Protein AF-A0A8T3Z5Z6-F1 (afdb_monomer_lite)

Foldseek 3Di:
DVVVLVVLDPDPVLVVVLVVVLVVLPDPPDPDDDDDDDPLVVVLCSLCVLVSLLVSLVVVLVVLVVVVVVQVVCCVVPVPGDDPVVSVVVSVVSVVVSVSSVVSLVQQLDPVRHEDEAEAELDPVRLVSSLVSQVSCVVSNHHHQEYEHEAQQDPPDPDPVSVVVNVSSVVSVVVCCVSVVNHHYAYYHRDPDDQDDDVSVVVRVCSRPNDPDPPD

Structure (mmCIF, N/CA/C/O backbone):
data_AF-A0A8T3Z5Z6-F1
#
_entry.id   AF-A0A8T3Z5Z6-F1
#
loop_
_atom_site.group_PDB
_atom_site.id
_atom_site.type_symbol
_atom_site.label_atom_id
_atom_site.label_alt_id
_atom_site.label_comp_id
_atom_site.label_asym_id
_atom_site.label_entity_id
_atom_site.label_seq_id
_atom_site.pdbx_PDB_ins_code
_atom_site.Cartn_x
_atom_site.Cartn_y
_atom_site.Cartn_z
_atom_site.occupancy
_atom_site.B_iso_or_equiv
_atom_site.auth_seq_id
_atom_site.auth_comp_id
_atom_site.auth_asym_id
_atom_site.auth_atom_id
_atom_site.pdbx_PDB_model_num
ATOM 1 N N . ASP A 1 1 ? -5.347 21.372 28.389 1.00 44.94 1 ASP A N 1
ATOM 2 C CA . ASP A 1 1 ? -5.562 22.362 27.321 1.00 44.94 1 ASP A CA 1
ATOM 3 C C . ASP A 1 1 ? -6.349 21.773 26.168 1.00 44.94 1 ASP A C 1
ATOM 5 O O . ASP A 1 1 ? -5.964 20.737 25.646 1.00 44.94 1 ASP A O 1
ATOM 9 N N . GLN A 1 2 ? -7.435 22.421 25.742 1.00 31.11 2 GLN A N 1
ATOM 10 C CA . GLN A 1 2 ? -8.196 22.007 24.550 1.00 31.11 2 GLN A CA 1
ATOM 11 C C . GLN A 1 2 ? -7.345 22.043 23.261 1.00 31.11 2 GLN A C 1
ATOM 13 O O . GLN A 1 2 ? -7.606 21.285 22.331 1.00 31.11 2 GLN A O 1
ATOM 18 N N . MET A 1 3 ? -6.278 22.854 23.240 1.00 31.89 3 MET A N 1
ATOM 19 C CA . MET A 1 3 ? -5.283 22.891 22.160 1.00 31.89 3 MET A CA 1
ATOM 20 C C . MET A 1 3 ? -4.431 21.616 22.056 1.00 31.89 3 MET A C 1
ATOM 22 O O . MET A 1 3 ? -4.049 21.263 20.948 1.00 31.89 3 MET A O 1
ATOM 26 N N . GLU A 1 4 ? -4.172 20.894 23.155 1.00 39.06 4 GLU A N 1
ATOM 27 C CA . GLU A 1 4 ? -3.460 19.602 23.103 1.00 39.06 4 GLU A CA 1
ATOM 28 C C . GLU A 1 4 ? -4.359 18.462 22.603 1.00 39.06 4 GLU A C 1
ATOM 30 O O . GLU A 1 4 ? -3.893 17.560 21.916 1.00 39.06 4 GLU A O 1
ATOM 35 N N . MET A 1 5 ? -5.664 18.500 22.895 1.00 38.16 5 MET A N 1
ATOM 36 C CA . MET A 1 5 ? -6.611 17.528 22.328 1.00 38.16 5 MET A CA 1
ATOM 37 C C . MET A 1 5 ? -6.784 17.714 20.816 1.00 38.16 5 MET A C 1
ATOM 39 O O . MET A 1 5 ? -6.897 16.723 20.099 1.00 38.16 5 MET A O 1
ATOM 43 N N . ALA A 1 6 ? -6.765 18.962 20.334 1.00 40.31 6 ALA A N 1
ATOM 44 C CA . ALA A 1 6 ? -6.871 19.285 18.912 1.00 40.31 6 ALA A CA 1
ATOM 45 C C . ALA A 1 6 ? -5.611 18.912 18.110 1.00 40.31 6 ALA A C 1
ATOM 47 O O . ALA A 1 6 ? -5.727 18.546 16.947 1.00 40.31 6 ALA A O 1
ATOM 48 N N . THR A 1 7 ? -4.418 18.946 18.716 1.00 43.84 7 THR A N 1
ATOM 49 C CA . THR A 1 7 ? -3.180 18.453 18.079 1.00 43.84 7 THR A CA 1
ATOM 50 C C . THR A 1 7 ? -3.028 16.932 18.139 1.00 43.84 7 THR A C 1
ATOM 52 O O . THR A 1 7 ? -2.211 16.377 17.408 1.00 43.84 7 THR A O 1
ATOM 55 N N . MET A 1 8 ? -3.804 16.253 18.989 1.00 46.50 8 MET A N 1
ATOM 56 C CA . MET A 1 8 ? -3.879 14.788 19.059 1.00 46.50 8 MET A CA 1
ATOM 57 C C . MET A 1 8 ? -4.985 14.188 18.189 1.00 46.50 8 MET A C 1
ATOM 59 O O . MET A 1 8 ? -4.990 12.973 17.988 1.00 46.50 8 MET A O 1
ATOM 63 N N . ALA A 1 9 ? -5.931 15.002 17.716 1.00 53.69 9 ALA A N 1
ATOM 64 C CA . ALA A 1 9 ? -6.945 14.552 16.783 1.00 53.69 9 ALA A CA 1
ATOM 65 C C . ALA A 1 9 ? -6.285 14.340 15.410 1.00 53.69 9 ALA A C 1
ATOM 67 O O . ALA A 1 9 ? -5.605 15.245 14.917 1.00 53.69 9 ALA A O 1
ATOM 68 N N . PRO A 1 10 ? -6.450 13.164 14.791 1.00 61.25 10 PRO A N 1
ATOM 69 C CA . PRO A 1 10 ? -6.034 12.989 13.413 1.00 61.25 10 PRO A CA 1
ATOM 70 C C . PRO A 1 10 ? -6.719 14.010 12.498 1.00 61.25 10 PRO A C 1
ATOM 72 O O . PRO A 1 10 ? -7.820 14.481 12.792 1.00 61.25 10 PRO A O 1
ATOM 75 N N . GLY A 1 11 ? -6.066 14.352 11.385 1.00 66.88 11 GLY A N 1
ATOM 76 C CA . GLY A 1 11 ? -6.609 15.310 10.428 1.00 66.88 11 GLY A CA 1
ATOM 77 C C . GLY A 1 11 ? -7.987 14.891 9.898 1.00 66.88 11 GLY A C 1
ATOM 78 O O . GLY A 1 11 ? -8.325 13.705 9.797 1.00 66.88 11 GLY A O 1
ATOM 79 N N . ILE A 1 12 ? -8.823 15.895 9.619 1.00 67.12 12 ILE A N 1
ATOM 80 C CA . ILE A 1 12 ? -10.215 15.708 9.178 1.00 67.12 12 ILE A CA 1
ATOM 81 C C . ILE A 1 12 ? -10.255 14.973 7.831 1.00 67.12 12 ILE A C 1
ATOM 83 O O . ILE A 1 12 ? -11.098 14.096 7.637 1.00 67.12 12 ILE A O 1
ATOM 87 N N . ASP A 1 13 ? -9.313 15.281 6.938 1.00 66.06 13 ASP A N 1
ATOM 88 C CA . ASP A 1 13 ? -9.214 14.666 5.614 1.00 66.06 13 ASP A CA 1
ATOM 89 C C . ASP A 1 13 ? -8.867 13.173 5.716 1.00 66.06 13 ASP A C 1
ATOM 91 O O . ASP A 1 13 ? -9.510 12.338 5.077 1.00 66.06 13 ASP A O 1
ATOM 95 N N . GLU A 1 14 ? -7.909 12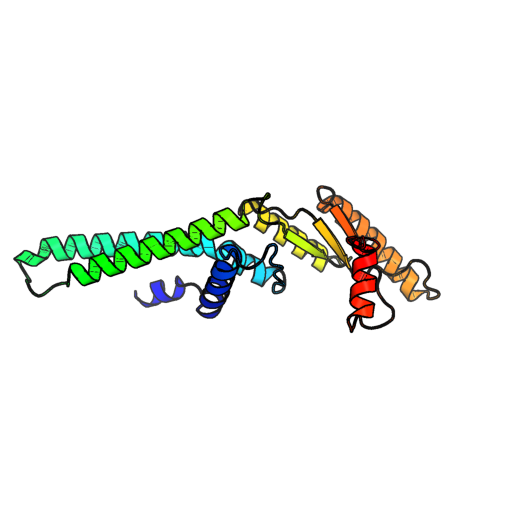.807 6.574 1.00 66.38 14 GLU A N 1
ATOM 96 C CA . GLU A 1 14 ? -7.546 11.411 6.824 1.00 66.38 14 GLU A CA 1
ATOM 97 C C . GLU A 1 14 ? -8.690 10.633 7.474 1.00 66.38 14 GLU A C 1
ATOM 99 O O . GLU A 1 14 ? -8.929 9.483 7.115 1.00 66.38 14 GLU A O 1
ATOM 104 N N . THR A 1 15 ? -9.440 11.268 8.378 1.00 69.31 15 THR A N 1
ATOM 105 C CA . THR A 1 15 ? -10.605 10.648 9.024 1.00 69.31 15 THR A CA 1
ATOM 106 C C . THR A 1 15 ? -11.708 10.338 8.007 1.00 69.31 15 THR A C 1
ATOM 108 O O . THR A 1 15 ? -12.264 9.241 8.019 1.00 69.31 15 THR A O 1
ATOM 111 N N . ALA A 1 16 ? -12.001 11.268 7.092 1.00 72.50 16 ALA A N 1
ATOM 112 C CA . ALA A 1 16 ? -13.013 11.074 6.053 1.00 72.50 16 ALA A CA 1
ATOM 113 C C . ALA A 1 16 ? -12.598 10.013 5.016 1.00 72.50 16 ALA A C 1
ATOM 115 O O . ALA A 1 16 ? -13.414 9.181 4.614 1.00 72.50 16 ALA A O 1
ATOM 116 N N . ALA A 1 17 ? -11.327 10.011 4.599 1.00 74.31 17 ALA A N 1
ATOM 117 C CA . ALA A 1 17 ? -10.790 8.983 3.708 1.00 74.31 17 ALA A CA 1
ATOM 118 C C . ALA A 1 17 ? -10.820 7.598 4.371 1.00 74.31 17 ALA A C 1
ATOM 120 O O . ALA A 1 17 ? -11.191 6.610 3.733 1.00 74.31 17 ALA A O 1
ATOM 121 N N . PHE A 1 18 ? -10.482 7.536 5.660 1.00 74.69 18 PHE A N 1
ATOM 122 C CA . PHE A 1 18 ? -10.517 6.305 6.432 1.00 74.69 18 PHE A CA 1
ATOM 123 C C . PHE A 1 18 ? -11.940 5.756 6.576 1.00 74.69 18 PHE A C 1
ATOM 125 O O . PHE A 1 18 ? -12.137 4.570 6.358 1.00 74.69 18 PHE A O 1
ATOM 132 N N . ASP A 1 19 ? -12.949 6.590 6.837 1.00 77.50 19 ASP A N 1
ATOM 133 C CA . ASP A 1 19 ? -14.352 6.149 6.908 1.00 77.50 19 ASP A CA 1
ATOM 134 C C . ASP A 1 19 ? -14.826 5.470 5.608 1.00 77.50 19 ASP A C 1
ATOM 136 O O . ASP A 1 19 ? -15.427 4.394 5.626 1.00 77.50 19 ASP A O 1
ATOM 140 N N . LYS A 1 20 ? -14.466 6.026 4.443 1.00 81.00 20 LYS A N 1
ATOM 141 C CA . LYS A 1 20 ? -14.741 5.364 3.156 1.00 81.00 20 LYS A CA 1
ATOM 142 C C . LYS A 1 20 ? -13.968 4.068 2.977 1.00 81.00 20 LYS A C 1
ATOM 144 O O . LYS A 1 20 ? -14.525 3.095 2.474 1.00 81.00 20 LYS A O 1
ATOM 149 N N . PHE A 1 21 ? -12.715 4.039 3.409 1.00 80.19 21 PHE A N 1
ATOM 150 C CA . PHE A 1 21 ? -11.904 2.829 3.401 1.00 80.19 21 PHE A CA 1
ATOM 151 C C . PHE A 1 21 ? -12.549 1.719 4.257 1.00 80.19 21 PHE A C 1
ATOM 153 O O . PHE A 1 21 ? -12.699 0.592 3.788 1.00 80.19 21 PHE A O 1
ATOM 160 N N . LEU A 1 22 ? -13.043 2.054 5.457 1.00 78.69 22 LEU A N 1
ATOM 161 C CA . LEU A 1 22 ? -13.805 1.153 6.331 1.00 78.69 22 LEU A CA 1
ATOM 162 C C . LEU A 1 22 ? -15.052 0.596 5.647 1.00 78.69 22 LEU A C 1
ATOM 164 O O . LEU A 1 22 ? -15.300 -0.611 5.694 1.00 78.69 22 LEU A O 1
ATOM 168 N N . GLN A 1 23 ? -15.825 1.476 5.009 1.00 83.06 23 GLN A N 1
ATOM 169 C CA . GLN A 1 23 ? -17.056 1.106 4.321 1.00 83.06 23 GLN A CA 1
ATOM 170 C C . GLN A 1 23 ? -16.791 0.051 3.234 1.00 83.06 23 GLN A C 1
ATOM 172 O O . GLN A 1 23 ? -17.505 -0.945 3.164 1.00 83.06 23 GLN A O 1
ATOM 177 N N . TYR A 1 24 ? -15.748 0.230 2.419 1.00 86.06 24 TYR A N 1
ATOM 178 C CA . TYR A 1 24 ? -15.425 -0.712 1.343 1.00 86.06 24 TYR A CA 1
ATOM 179 C C . TYR A 1 24 ? -14.740 -2.001 1.817 1.00 86.06 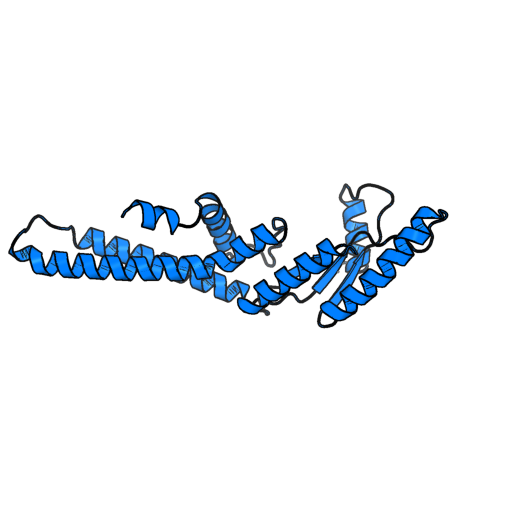24 TYR A C 1
ATOM 181 O O . TYR A 1 24 ? -14.874 -3.025 1.163 1.00 86.06 24 TYR A O 1
ATOM 189 N N . MET A 1 25 ? -14.041 -1.999 2.955 1.00 78.75 25 MET A N 1
ATOM 190 C CA . MET A 1 25 ? -13.449 -3.228 3.514 1.00 78.75 25 MET A CA 1
ATOM 191 C C . MET A 1 25 ? -14.461 -4.163 4.189 1.00 78.75 25 MET A C 1
ATOM 193 O O . MET A 1 25 ? -14.147 -5.321 4.487 1.00 78.75 25 MET A O 1
ATOM 197 N N . THR A 1 26 ? -15.642 -3.638 4.510 1.00 75.88 26 THR A N 1
ATOM 198 C CA . THR A 1 26 ? -16.680 -4.342 5.275 1.00 75.88 26 THR A CA 1
ATOM 199 C C . THR A 1 26 ? -17.974 -4.546 4.491 1.00 75.88 26 THR A C 1
ATOM 201 O O . THR A 1 26 ? -18.916 -5.117 5.033 1.00 75.88 26 THR A O 1
ATOM 204 N N . THR A 1 27 ? -18.031 -4.092 3.235 1.00 81.44 27 THR A N 1
ATOM 205 C CA . THR A 1 27 ? -19.166 -4.341 2.343 1.00 81.44 27 THR A CA 1
ATOM 206 C C . THR A 1 27 ? -19.051 -5.715 1.688 1.00 81.44 27 THR A C 1
ATOM 208 O O . THR A 1 27 ? -17.965 -6.111 1.273 1.00 81.44 27 THR A O 1
ATOM 211 N N . ASP A 1 28 ? -20.184 -6.398 1.536 1.00 84.62 28 ASP A N 1
ATOM 212 C CA . ASP A 1 28 ? -20.307 -7.641 0.761 1.00 84.62 28 ASP A CA 1
ATOM 213 C C . ASP A 1 28 ? -20.774 -7.365 -0.688 1.00 84.62 28 ASP A C 1
ATOM 215 O O . ASP A 1 28 ? -21.187 -8.270 -1.407 1.00 84.62 28 ASP A O 1
ATOM 219 N N . GLU A 1 29 ? -20.774 -6.096 -1.120 1.00 91.88 29 GLU A N 1
ATOM 220 C CA . GLU A 1 29 ? -21.222 -5.685 -2.463 1.00 91.88 29 GLU A CA 1
ATOM 221 C C . GLU A 1 29 ? -20.248 -6.101 -3.580 1.00 91.88 29 GLU A C 1
ATOM 223 O O . GLU A 1 29 ? -20.669 -6.294 -4.720 1.00 91.88 29 GLU A O 1
ATOM 228 N N . TYR A 1 30 ? -18.959 -6.244 -3.262 1.00 91.25 30 TYR A N 1
ATOM 229 C CA . TYR A 1 30 ? -17.900 -6.569 -4.219 1.00 91.25 30 TYR A CA 1
ATOM 230 C C . TYR A 1 30 ? -17.097 -7.772 -3.731 1.00 91.25 30 TYR A C 1
ATOM 232 O O . TYR A 1 30 ? -16.731 -7.830 -2.561 1.00 91.25 30 TYR A O 1
ATOM 240 N N . ASP A 1 31 ? -16.742 -8.679 -4.645 1.00 90.81 31 ASP A N 1
ATOM 241 C CA . ASP A 1 31 ? -15.861 -9.810 -4.323 1.00 90.81 31 ASP A CA 1
ATOM 242 C C . ASP A 1 31 ? -14.424 -9.346 -4.021 1.00 90.81 31 ASP A C 1
ATOM 244 O O . ASP A 1 31 ? -13.738 -9.910 -3.171 1.00 90.81 31 ASP A O 1
ATOM 248 N N . ILE A 1 32 ? -13.954 -8.317 -4.741 1.00 90.75 32 ILE A N 1
ATOM 249 C CA . ILE A 1 32 ? -12.607 -7.746 -4.620 1.00 90.75 32 ILE A CA 1
ATOM 250 C C . ILE A 1 32 ? -12.689 -6.226 -4.764 1.00 90.75 32 ILE A C 1
ATOM 252 O O . ILE A 1 32 ? -13.280 -5.710 -5.714 1.00 90.75 32 ILE A O 1
ATOM 256 N N . VAL A 1 33 ? -12.022 -5.507 -3.861 1.00 91.19 33 VAL A N 1
ATOM 257 C CA . VAL A 1 33 ? -11.831 -4.053 -3.936 1.00 91.19 33 VAL A CA 1
ATOM 258 C C . VAL A 1 33 ? -10.345 -3.753 -4.121 1.00 91.19 33 VAL A C 1
ATOM 260 O O . VAL A 1 33 ? -9.512 -4.220 -3.348 1.00 91.19 33 VAL A O 1
ATOM 263 N N . VAL A 1 34 ? -10.004 -2.957 -5.139 1.00 91.38 34 VAL A N 1
ATOM 264 C CA . VAL A 1 34 ? -8.626 -2.509 -5.395 1.00 91.38 34 VAL A CA 1
ATOM 265 C C . VAL A 1 34 ? -8.483 -1.053 -4.972 1.00 91.38 34 VAL A C 1
ATOM 267 O O . VAL A 1 34 ? -9.163 -0.177 -5.505 1.00 91.38 34 VAL A O 1
ATOM 270 N N . PHE A 1 35 ? -7.574 -0.792 -4.034 1.00 88.62 35 PHE A N 1
ATOM 271 C CA . PHE A 1 35 ? -7.257 0.558 -3.581 1.00 88.62 35 PHE A CA 1
ATOM 272 C C . PHE A 1 35 ? -6.014 1.092 -4.296 1.00 88.62 35 PHE A C 1
ATOM 274 O O . PHE A 1 35 ? -4.918 0.564 -4.118 1.00 88.62 35 PHE A O 1
ATOM 281 N N . ASP A 1 36 ? -6.183 2.166 -5.068 1.00 88.31 36 ASP A N 1
ATOM 282 C CA . ASP A 1 36 ? -5.073 2.958 -5.603 1.00 88.31 36 ASP A CA 1
ATOM 283 C C . ASP A 1 36 ? -4.727 4.067 -4.605 1.00 88.31 36 ASP A C 1
ATOM 285 O O . ASP A 1 36 ? -5.526 4.969 -4.341 1.00 88.31 36 ASP A O 1
ATOM 289 N N . THR A 1 37 ? -3.569 3.943 -3.966 1.00 83.00 37 THR A N 1
ATOM 290 C CA . THR A 1 37 ? -3.201 4.798 -2.835 1.00 83.00 37 THR A CA 1
ATOM 291 C C . THR A 1 37 ? -2.276 5.936 -3.259 1.00 83.00 37 THR A C 1
ATOM 293 O O . THR A 1 37 ? -1.571 5.856 -4.261 1.00 83.00 37 THR A O 1
ATOM 296 N N . ALA A 1 38 ? -2.227 6.989 -2.445 1.00 73.50 38 ALA A N 1
ATOM 297 C CA . ALA A 1 38 ? -1.243 8.063 -2.558 1.00 73.50 38 ALA A CA 1
ATOM 298 C C . ALA A 1 38 ? 0.216 7.522 -2.529 1.00 73.50 38 ALA A C 1
ATOM 300 O O . ALA A 1 38 ? 0.456 6.362 -2.190 1.00 73.50 38 ALA A O 1
ATOM 301 N N . PRO A 1 39 ? 1.244 8.330 -2.852 1.00 73.12 39 PRO A N 1
ATOM 302 C CA . PRO A 1 39 ? 2.631 7.886 -2.712 1.00 73.12 39 PRO A CA 1
ATOM 303 C C . PRO A 1 39 ? 2.953 7.444 -1.275 1.00 73.12 39 PRO A C 1
ATOM 305 O O . PRO A 1 39 ? 2.374 7.947 -0.305 1.00 73.12 39 PRO A O 1
ATOM 308 N N . THR A 1 40 ? 3.917 6.528 -1.165 1.00 68.75 40 THR A N 1
ATOM 309 C CA . THR A 1 40 ? 4.308 5.756 0.034 1.00 68.75 40 THR A CA 1
ATOM 310 C C . THR A 1 40 ? 4.060 6.460 1.373 1.00 68.75 40 THR A C 1
ATOM 312 O O . THR A 1 40 ? 3.302 5.960 2.202 1.00 68.75 40 THR A O 1
ATOM 315 N N . GLY A 1 41 ? 4.651 7.636 1.600 1.00 67.06 41 GLY A N 1
ATOM 316 C CA . GLY A 1 41 ? 4.575 8.334 2.888 1.00 67.06 41 GLY A CA 1
ATOM 317 C C . GLY A 1 41 ? 3.160 8.695 3.366 1.00 67.06 41 GLY A C 1
ATOM 318 O O . GLY A 1 41 ? 2.905 8.656 4.569 1.00 67.06 41 GLY A O 1
ATOM 319 N N . HIS A 1 42 ? 2.235 9.022 2.460 1.00 69.75 42 HIS A N 1
ATOM 320 C CA . HIS A 1 42 ? 0.847 9.338 2.822 1.00 69.75 42 HIS A CA 1
ATOM 321 C C . HIS A 1 42 ? 0.031 8.069 3.063 1.00 69.75 42 HIS A C 1
AT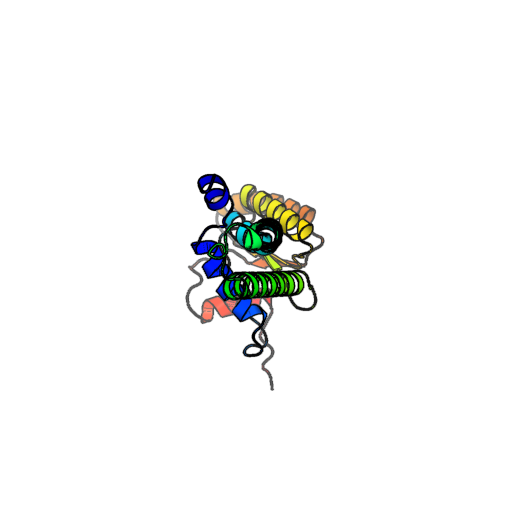OM 323 O O . HIS A 1 42 ? -0.738 8.004 4.021 1.00 69.75 42 HIS A O 1
ATOM 329 N N . THR A 1 43 ? 0.263 7.031 2.262 1.00 71.69 43 THR A N 1
ATOM 330 C CA . THR A 1 43 ? -0.401 5.735 2.425 1.00 71.69 43 THR A CA 1
ATOM 331 C C . THR A 1 43 ? -0.059 5.101 3.760 1.00 71.69 43 THR A C 1
ATOM 333 O O . THR A 1 43 ? -0.954 4.690 4.484 1.00 71.69 43 THR A O 1
ATOM 336 N N . LEU A 1 44 ? 1.209 5.115 4.174 1.00 71.38 44 LEU A N 1
ATOM 337 C CA . LEU A 1 44 ? 1.595 4.573 5.481 1.00 71.38 44 LEU A CA 1
ATOM 338 C C . LEU A 1 44 ? 0.919 5.297 6.654 1.00 71.38 44 LEU A C 1
ATOM 340 O O . LEU A 1 44 ? 0.636 4.672 7.676 1.00 71.38 44 LEU A O 1
ATOM 344 N N . ARG A 1 45 ? 0.622 6.598 6.526 1.00 70.7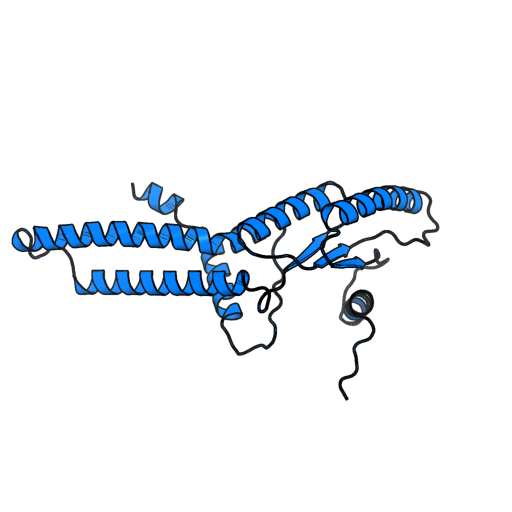5 45 ARG A N 1
ATOM 345 C CA . ARG A 1 45 ? -0.170 7.322 7.533 1.00 70.75 45 ARG A CA 1
ATOM 346 C C . ARG A 1 45 ? -1.615 6.841 7.563 1.00 70.75 45 ARG A C 1
ATOM 348 O O . ARG A 1 45 ? -2.122 6.600 8.649 1.00 70.75 45 ARG A O 1
ATOM 355 N N . LEU A 1 46 ? -2.242 6.646 6.401 1.00 72.94 46 LEU A N 1
ATOM 356 C CA . LEU A 1 46 ? -3.594 6.084 6.313 1.00 72.94 46 LEU A CA 1
ATOM 357 C C . LEU A 1 46 ? -3.648 4.666 6.902 1.00 72.94 46 LEU A C 1
ATOM 359 O O . LEU A 1 46 ? -4.583 4.333 7.620 1.00 72.94 46 LEU A O 1
ATOM 363 N N . LEU A 1 47 ? -2.627 3.843 6.652 1.00 73.88 47 LEU A N 1
ATOM 364 C CA . LEU A 1 47 ? -2.596 2.460 7.130 1.00 73.88 47 LEU A CA 1
ATOM 365 C C . LEU A 1 47 ? -2.238 2.326 8.622 1.00 73.88 47 LEU A C 1
ATOM 367 O O . LEU A 1 47 ? -2.655 1.366 9.259 1.00 73.88 47 LEU A O 1
ATOM 371 N N . SER A 1 48 ? -1.499 3.282 9.197 1.00 75.25 48 SER A N 1
ATOM 372 C CA . SER A 1 48 ? -1.239 3.359 10.653 1.00 75.25 48 SER A CA 1
ATOM 373 C C . SER A 1 48 ? -2.326 4.119 11.424 1.00 75.25 48 SER A C 1
ATOM 375 O O . SER A 1 48 ? -2.364 4.107 12.658 1.00 75.25 48 SER A O 1
ATOM 377 N N . PHE A 1 49 ? -3.250 4.750 10.703 1.00 77.25 49 PHE A N 1
ATOM 378 C CA . PHE A 1 49 ? -4.376 5.489 11.253 1.00 77.25 49 PHE A CA 1
ATOM 379 C C . PHE A 1 49 ? -5.263 4.684 12.215 1.00 77.25 49 PHE A C 1
ATOM 381 O O . PHE A 1 49 ? -5.596 5.231 13.271 1.00 77.25 49 PHE A O 1
ATOM 388 N N . PRO A 1 50 ? -5.615 3.404 11.946 1.00 78.19 50 PRO A N 1
ATOM 389 C CA . PRO A 1 50 ? -6.423 2.622 12.877 1.00 78.19 50 PRO A CA 1
ATOM 390 C C . PRO A 1 50 ? -5.778 2.510 14.262 1.00 78.19 50 PRO A C 1
ATOM 392 O O . PRO A 1 50 ? -6.447 2.671 15.279 1.00 78.19 50 PRO A O 1
ATOM 395 N N . GLU A 1 51 ? -4.467 2.264 14.324 1.00 79.31 51 GLU A N 1
ATOM 396 C CA . GLU A 1 51 ? -3.748 2.132 15.595 1.00 79.31 51 GLU A CA 1
ATOM 397 C C . GLU A 1 51 ? -3.721 3.463 16.357 1.00 79.31 51 GLU A C 1
ATOM 399 O O . GLU A 1 51 ? -3.994 3.514 17.563 1.00 79.31 51 GLU A O 1
ATOM 404 N N . MET A 1 52 ? -3.452 4.557 15.640 1.00 80.00 52 MET A N 1
ATOM 405 C CA . MET A 1 52 ? -3.467 5.902 16.210 1.00 80.00 52 MET A CA 1
ATOM 406 C C . MET A 1 52 ? -4.847 6.246 16.785 1.00 80.00 52 MET A C 1
ATOM 408 O O . MET A 1 52 ? -4.943 6.711 17.926 1.00 80.00 52 MET A O 1
ATOM 412 N N . MET A 1 53 ? -5.911 5.957 16.035 1.00 79.88 53 MET A N 1
ATOM 413 C CA . MET A 1 53 ? -7.288 6.202 16.450 1.00 79.88 53 MET A CA 1
ATOM 414 C C . MET A 1 53 ? -7.733 5.307 17.607 1.00 79.88 53 MET A C 1
ATOM 416 O O . MET A 1 53 ? -8.339 5.817 18.547 1.00 79.88 53 MET A O 1
ATOM 420 N N . ASP A 1 54 ? -7.395 4.011 17.619 1.00 84.06 54 ASP A N 1
ATOM 421 C CA . ASP A 1 54 ? -7.719 3.117 18.745 1.00 84.06 54 ASP A CA 1
ATOM 422 C C . ASP A 1 54 ? -7.109 3.634 20.057 1.00 84.06 54 ASP A C 1
ATOM 424 O O . ASP A 1 54 ? -7.772 3.668 21.103 1.00 84.06 54 ASP A O 1
ATOM 428 N N . SER A 1 55 ? -5.853 4.088 19.990 1.00 85.75 55 SER A N 1
ATOM 429 C CA . SER A 1 55 ? -5.134 4.676 21.120 1.00 85.75 55 SER A CA 1
ATOM 430 C C . SER A 1 55 ? -5.770 5.991 21.577 1.00 85.75 55 SER A C 1
ATOM 432 O O . SER A 1 55 ? -5.998 6.186 22.777 1.00 85.75 55 SER A O 1
ATOM 434 N N . TRP A 1 56 ? -6.102 6.882 20.638 1.00 84.88 56 TRP A N 1
ATOM 435 C CA . TRP A 1 56 ? -6.726 8.172 20.930 1.00 84.88 56 TRP A CA 1
ATOM 436 C C . TRP A 1 56 ? -8.134 8.016 21.522 1.00 84.88 56 TRP A C 1
ATOM 438 O O . TRP A 1 56 ? -8.381 8.494 22.633 1.00 84.88 56 TRP A O 1
ATOM 448 N N . VAL A 1 57 ? -9.023 7.262 20.864 1.00 85.69 57 VAL A N 1
ATOM 449 C CA . VAL A 1 57 ? -10.378 6.964 21.361 1.00 85.69 57 VAL A CA 1
ATOM 450 C C . VAL A 1 57 ? -10.299 6.275 22.725 1.00 85.69 57 VAL A C 1
ATOM 452 O O . VAL A 1 57 ? -11.012 6.643 23.657 1.00 85.69 57 VAL A O 1
ATOM 455 N N . GLY A 1 58 ? -9.370 5.330 22.903 1.00 86.62 58 GLY A N 1
ATOM 456 C CA . GLY A 1 58 ? -9.148 4.661 24.183 1.00 86.62 58 GLY A CA 1
ATOM 457 C C . GLY A 1 58 ? -8.751 5.611 25.321 1.00 86.62 58 GLY A C 1
ATOM 458 O O . GLY A 1 58 ? -9.203 5.426 26.454 1.00 86.62 58 GLY A O 1
ATOM 459 N N . LYS A 1 59 ? -7.932 6.634 25.047 1.00 88.38 59 LYS A N 1
ATOM 460 C CA . LYS A 1 59 ? -7.595 7.685 26.023 1.00 88.38 59 LYS A CA 1
ATOM 461 C C . LYS A 1 59 ? -8.801 8.575 26.318 1.00 88.38 59 LYS A C 1
ATOM 463 O O . LYS A 1 59 ? -9.066 8.846 27.488 1.00 88.38 59 LYS A O 1
ATOM 468 N N . MET A 1 60 ? -9.557 8.967 25.295 1.00 85.00 60 MET A N 1
ATOM 469 C CA . MET A 1 60 ? -10.753 9.796 25.456 1.00 85.00 60 MET A CA 1
ATOM 470 C C . MET A 1 60 ? -11.832 9.112 26.301 1.00 85.00 60 MET A C 1
ATOM 472 O O . MET A 1 60 ? -12.376 9.737 27.210 1.00 85.00 60 MET A O 1
ATOM 476 N N . ILE A 1 61 ? -12.075 7.816 26.080 1.00 87.06 61 ILE A N 1
ATOM 477 C CA . ILE A 1 61 ? -12.996 7.013 26.899 1.00 87.06 61 ILE A CA 1
ATOM 478 C C . ILE A 1 61 ? -12.557 7.019 28.372 1.00 87.06 61 ILE A C 1
ATOM 480 O O . ILE A 1 61 ? -13.387 7.191 29.263 1.00 87.06 61 ILE A O 1
ATOM 484 N N . LYS A 1 62 ? -11.252 6.873 28.657 1.00 88.69 62 LYS A N 1
ATOM 485 C CA . LYS A 1 62 ? -10.732 6.923 30.038 1.00 88.69 62 LYS A CA 1
ATOM 486 C C . LYS A 1 62 ? -10.967 8.285 30.692 1.00 88.69 62 LYS A C 1
ATOM 488 O O . LYS A 1 62 ? -11.423 8.325 31.831 1.00 88.69 62 LYS A O 1
ATOM 493 N N . VAL A 1 63 ? -10.675 9.372 29.976 1.00 88.25 63 VAL A N 1
ATOM 494 C CA . VAL A 1 63 ? -10.880 10.742 30.472 1.00 88.25 63 VAL A CA 1
ATOM 495 C C . VAL A 1 63 ? -12.360 10.998 30.748 1.00 88.25 63 VAL A C 1
ATOM 497 O O . VAL A 1 63 ? -12.698 11.460 31.835 1.00 88.25 63 VAL A O 1
ATOM 500 N N . ARG A 1 64 ? -13.252 10.639 29.815 1.00 84.25 64 ARG A N 1
ATOM 501 C CA . ARG A 1 64 ? -14.703 10.782 30.005 1.00 84.25 64 ARG A CA 1
ATOM 502 C C . ARG A 1 64 ? -15.199 9.989 31.206 1.00 84.25 64 ARG A C 1
ATOM 504 O O . ARG A 1 64 ? -15.811 10.574 32.084 1.00 84.25 64 ARG A O 1
ATOM 511 N N . ARG A 1 65 ? -14.828 8.711 31.339 1.00 86.19 65 ARG A N 1
ATOM 512 C CA . ARG A 1 65 ? -15.204 7.902 32.514 1.00 86.19 65 ARG A CA 1
ATOM 513 C C . ARG A 1 65 ? -14.748 8.524 33.839 1.00 86.19 65 ARG A C 1
ATOM 515 O O . ARG A 1 65 ? -15.478 8.449 34.824 1.00 86.19 65 ARG A O 1
ATOM 522 N N . GLN A 1 66 ? -13.565 9.143 33.884 1.00 86.88 66 GLN A N 1
ATOM 523 C CA . GLN A 1 66 ? -13.111 9.871 35.076 1.00 86.88 66 GLN A CA 1
ATOM 524 C C . GLN A 1 66 ? -13.983 11.100 35.356 1.00 86.88 66 GLN A C 1
ATOM 526 O O . GLN A 1 66 ? -14.397 11.291 36.501 1.00 86.88 66 GLN A O 1
ATOM 531 N N . ILE A 1 67 ? -14.300 11.894 34.331 1.00 84.56 67 ILE A N 1
ATOM 532 C CA . ILE A 1 67 ? -15.170 13.070 34.456 1.00 84.56 67 ILE A CA 1
ATOM 533 C C . ILE A 1 67 ? -16.571 12.661 34.921 1.00 84.56 67 ILE A C 1
ATOM 535 O O . ILE A 1 67 ? -17.032 13.209 35.919 1.00 84.56 67 ILE A O 1
ATOM 539 N N . GLY A 1 68 ? -17.197 11.660 34.300 1.00 81.50 68 GLY A N 1
ATOM 540 C CA . GLY A 1 68 ? -18.513 11.162 34.702 1.00 81.50 68 GLY A CA 1
ATOM 541 C C . GLY A 1 68 ? -18.536 10.604 36.117 1.00 81.50 68 GLY A C 1
ATOM 542 O O . GLY A 1 68 ? -19.434 10.907 36.900 1.00 81.50 68 GLY A O 1
ATOM 543 N N . SER A 1 69 ? -17.491 9.869 36.521 1.00 82.69 69 SER A N 1
ATOM 544 C CA . SER A 1 69 ? -17.374 9.389 37.906 1.00 82.69 69 SER A CA 1
ATOM 545 C C . SER A 1 69 ? -17.300 10.537 38.921 1.00 82.69 69 SER A C 1
ATOM 547 O O . SER A 1 69 ? -17.886 10.452 40.001 1.00 82.69 69 SER A O 1
ATOM 549 N N . MET A 1 70 ? -16.631 11.636 38.557 1.00 83.94 70 MET A N 1
ATOM 550 C CA . MET A 1 70 ? -16.539 12.837 39.379 1.00 83.94 70 MET A CA 1
ATOM 551 C C . MET A 1 70 ? -17.872 13.593 39.394 1.00 83.94 70 MET A C 1
ATOM 553 O O . MET A 1 70 ? -18.362 13.918 40.471 1.00 83.94 70 MET A O 1
ATOM 557 N N . ALA A 1 71 ? -18.505 13.809 38.240 1.00 80.44 71 ALA A N 1
ATOM 558 C CA . ALA A 1 71 ? -19.821 14.439 38.144 1.00 80.44 71 ALA A CA 1
ATOM 559 C C . ALA A 1 71 ? -20.857 13.690 38.998 1.00 80.44 71 ALA A C 1
ATOM 561 O O . ALA A 1 71 ? -21.538 14.298 39.823 1.00 80.44 71 ALA A O 1
ATOM 562 N N . LYS A 1 72 ? -20.876 12.354 38.922 1.00 77.38 72 LYS A N 1
ATOM 563 C CA . LYS A 1 72 ? -21.740 11.489 39.737 1.00 77.38 72 LYS A CA 1
ATOM 564 C C . LYS A 1 72 ? -21.476 11.614 41.239 1.00 77.38 72 LYS A C 1
ATOM 566 O O . LYS A 1 72 ? -22.421 11.630 42.025 1.00 77.38 72 LYS A O 1
ATOM 571 N N . ALA A 1 73 ? -20.214 11.750 41.652 1.00 82.56 73 ALA A N 1
ATOM 572 C CA . ALA A 1 73 ? -19.852 11.974 43.054 1.00 82.56 73 ALA A CA 1
ATOM 573 C C . ALA A 1 73 ? -20.305 13.355 43.570 1.00 82.56 73 ALA A C 1
ATOM 575 O O . ALA A 1 73 ? -20.704 13.482 44.729 1.00 82.56 73 ALA A O 1
ATOM 576 N N . PHE A 1 74 ? -20.288 14.378 42.710 1.00 81.00 74 PHE A N 1
ATOM 577 C CA . PHE A 1 74 ? -20.701 15.746 43.040 1.00 81.00 74 PHE A CA 1
ATOM 578 C C . PHE A 1 74 ? -22.186 16.042 42.758 1.00 81.00 74 PHE A C 1
ATOM 580 O O . PHE A 1 74 ? -22.671 17.096 43.172 1.00 81.00 74 PHE A O 1
ATOM 587 N N . LYS A 1 75 ? -22.940 15.112 42.156 1.00 73.12 75 LYS A N 1
ATOM 588 C CA . LYS A 1 75 ? -24.380 15.236 41.846 1.00 73.12 75 LYS A CA 1
ATOM 589 C C . LYS A 1 75 ? -25.236 15.573 43.072 1.00 73.12 75 LYS A C 1
ATOM 591 O O . LYS A 1 75 ? -26.175 16.357 42.982 1.00 73.12 75 LYS A O 1
ATOM 596 N N . ASN A 1 76 ? -24.864 15.047 44.241 1.00 72.50 76 ASN A N 1
ATOM 597 C CA . ASN A 1 76 ? -25.535 15.345 45.514 1.00 72.50 76 ASN A CA 1
ATOM 598 C C . ASN A 1 76 ? -25.309 16.789 46.005 1.00 72.50 76 ASN A C 1
ATOM 600 O O . ASN A 1 76 ? -26.048 17.264 46.863 1.00 72.50 76 ASN A O 1
ATOM 604 N N . ILE A 1 77 ? -24.281 17.473 45.494 1.00 78.88 77 ILE A N 1
ATOM 605 C CA . ILE A 1 77 ? -23.896 18.844 45.866 1.00 78.88 77 ILE A CA 1
ATOM 606 C C . ILE A 1 77 ? -24.347 19.842 44.789 1.00 78.88 77 ILE A C 1
ATOM 608 O O . ILE A 1 77 ? -24.765 20.951 45.115 1.00 78.88 77 ILE A O 1
ATOM 612 N N . MET A 1 78 ? -24.305 19.452 43.513 1.00 74.44 78 MET A N 1
ATOM 613 C CA . MET A 1 78 ? -24.782 20.247 42.380 1.00 74.44 78 MET A CA 1
ATOM 614 C C . MET A 1 78 ? -25.701 19.406 41.476 1.00 74.44 78 MET A C 1
ATOM 616 O O . MET A 1 78 ? -25.222 18.785 40.529 1.00 74.44 78 MET A O 1
ATOM 620 N N . PRO A 1 79 ? -27.027 19.411 41.716 1.00 67.38 79 PRO A N 1
ATOM 621 C CA . PRO A 1 79 ? -27.988 18.576 40.983 1.00 67.38 79 PRO A CA 1
ATOM 622 C C . PRO A 1 79 ? -28.199 18.972 39.510 1.00 67.38 79 PRO A C 1
ATOM 624 O O . PRO A 1 79 ? -28.890 18.264 38.789 1.00 67.38 79 PRO A O 1
ATOM 627 N N . PHE A 1 80 ? -27.604 20.080 39.055 1.00 69.06 80 PHE A N 1
ATOM 628 C CA . PHE A 1 80 ? -27.635 20.537 37.657 1.00 69.06 80 PHE A CA 1
ATOM 629 C C . PHE A 1 80 ? -26.380 20.142 36.859 1.00 69.06 80 PHE A C 1
ATOM 631 O O . PHE A 1 80 ? -26.208 20.589 35.727 1.00 69.06 80 PHE A O 1
ATOM 638 N N . MET A 1 81 ? -25.461 19.374 37.453 1.00 66.00 81 MET A N 1
ATOM 639 C CA . MET A 1 81 ? -24.193 19.019 36.820 1.00 66.00 81 MET A CA 1
ATOM 640 C C . MET A 1 81 ? -24.297 17.663 36.106 1.00 66.00 81 MET A C 1
ATOM 642 O O . MET A 1 81 ? -24.289 16.624 36.759 1.00 66.00 81 MET A O 1
ATOM 646 N N . GLY A 1 82 ? -24.338 17.703 34.771 1.00 63.25 82 GLY A N 1
ATOM 647 C CA . GLY A 1 82 ? -24.221 16.534 33.890 1.00 63.25 82 GLY A CA 1
ATOM 648 C C . GLY A 1 82 ? -25.547 15.835 33.573 1.00 63.25 82 GLY A C 1
ATOM 649 O O . GLY A 1 82 ? -26.331 15.532 34.470 1.00 63.25 82 GLY A O 1
ATOM 650 N N . ASP A 1 83 ? -25.774 15.571 32.287 1.00 74.00 83 ASP A N 1
ATOM 651 C CA . ASP A 1 83 ? -26.812 14.658 31.806 1.00 74.00 83 ASP A CA 1
ATOM 652 C C . ASP A 1 83 ? -26.194 13.254 31.678 1.00 74.00 83 ASP A C 1
ATOM 654 O O . ASP A 1 83 ? -25.335 13.019 30.827 1.00 74.00 83 ASP A O 1
ATOM 658 N N . GLU A 1 84 ? -26.583 12.341 32.577 1.00 74.19 84 GLU A N 1
ATOM 659 C CA . GLU A 1 84 ? -26.064 10.965 32.606 1.00 74.19 84 GLU A CA 1
ATOM 660 C C . GLU A 1 84 ? -26.418 10.200 31.323 1.00 74.19 84 GLU A C 1
ATOM 662 O O . GLU A 1 84 ? -25.586 9.445 30.826 1.00 74.19 84 GLU A O 1
ATOM 667 N N . GLU A 1 85 ? -27.600 10.432 30.742 1.00 78.44 85 GLU A N 1
ATOM 668 C CA . GLU A 1 85 ? -28.003 9.767 29.497 1.00 78.44 85 GLU A CA 1
ATOM 669 C C . GLU A 1 85 ? -27.184 10.284 28.309 1.00 78.44 85 GLU A C 1
ATOM 671 O O . GLU A 1 85 ? -26.805 9.524 27.416 1.00 78.44 85 GLU A O 1
ATOM 676 N N . GLU A 1 86 ? -26.874 11.581 28.283 1.00 79.69 86 GLU A N 1
ATOM 677 C CA . GLU A 1 86 ? -26.004 12.149 27.254 1.00 79.69 86 GLU A CA 1
ATOM 678 C C . GLU A 1 86 ? -24.569 11.610 27.355 1.00 79.69 86 GLU A C 1
ATOM 680 O O . GLU A 1 86 ? -23.951 11.305 26.330 1.00 79.69 86 GLU A O 1
ATOM 685 N N . GLU A 1 87 ? -24.044 11.460 28.573 1.00 77.62 87 GLU A N 1
ATOM 686 C CA . GLU A 1 87 ? -22.706 10.918 28.803 1.00 77.62 87 GLU A CA 1
ATOM 687 C C . GLU A 1 87 ? -22.605 9.431 28.439 1.00 77.62 87 GLU A C 1
ATOM 689 O O . GLU A 1 87 ? -21.644 9.041 27.767 1.00 77.62 87 GLU A O 1
ATOM 694 N N . ASP A 1 88 ? -23.606 8.631 28.813 1.00 82.31 88 ASP A N 1
ATOM 695 C CA . ASP A 1 88 ? -23.662 7.203 28.496 1.00 82.31 88 ASP A CA 1
ATOM 696 C C . ASP A 1 88 ? -23.749 6.973 26.978 1.00 82.31 88 ASP A C 1
ATOM 698 O O . ASP A 1 88 ? -22.938 6.222 26.432 1.00 82.31 88 ASP A O 1
ATOM 702 N N . ARG A 1 89 ? -24.624 7.696 26.259 1.00 85.38 89 ARG A N 1
ATOM 703 C CA . ARG A 1 89 ? -24.697 7.612 24.783 1.00 85.38 89 ARG A CA 1
ATOM 704 C C . ARG A 1 89 ? -23.373 7.976 24.114 1.00 85.38 89 ARG A C 1
ATOM 706 O O . ARG A 1 89 ? -22.920 7.283 23.209 1.00 85.38 89 ARG A O 1
ATOM 713 N N . ALA A 1 90 ? -22.719 9.044 24.575 1.00 83.69 90 ALA A N 1
ATOM 714 C CA . ALA A 1 90 ? -21.435 9.454 24.013 1.00 83.69 90 ALA A CA 1
ATOM 715 C C . ALA A 1 90 ? -20.339 8.395 24.236 1.00 83.69 90 ALA A C 1
ATOM 717 O O . ALA A 1 90 ? -19.461 8.228 23.389 1.00 83.69 90 ALA A O 1
ATOM 718 N N . LEU A 1 91 ? -20.361 7.685 25.369 1.00 84.88 91 LEU A N 1
ATOM 719 C CA . LEU A 1 91 ? -19.447 6.571 25.624 1.00 84.88 91 LEU A CA 1
ATOM 720 C C . LEU A 1 91 ? -19.751 5.370 24.719 1.00 84.88 91 LEU A C 1
ATOM 722 O O . LEU A 1 91 ? -18.809 4.796 24.169 1.00 84.88 91 LEU A O 1
ATOM 726 N N . GLU A 1 92 ? -21.026 5.027 24.525 1.00 88.88 92 GLU A N 1
ATOM 727 C CA . GLU A 1 92 ? -21.453 3.962 23.609 1.00 88.88 92 GLU A CA 1
ATOM 728 C C . GLU A 1 92 ? -20.992 4.230 22.168 1.00 88.88 92 GLU A C 1
ATOM 730 O O . GLU A 1 92 ? -20.373 3.361 21.548 1.00 88.88 92 GLU A O 1
ATOM 735 N N . ASP A 1 93 ? -21.187 5.451 21.662 1.00 86.25 93 ASP A N 1
ATOM 736 C CA . ASP A 1 93 ? -20.751 5.853 20.319 1.00 86.25 93 ASP A CA 1
ATOM 737 C C . ASP A 1 93 ? -19.226 5.726 20.145 1.00 86.25 93 ASP A C 1
ATOM 739 O O . ASP A 1 93 ? -18.725 5.247 19.118 1.00 86.25 93 ASP A O 1
ATOM 743 N N . MET A 1 94 ? -18.454 6.112 21.167 1.00 83.88 94 MET A N 1
ATOM 744 C CA . MET A 1 94 ? -16.994 5.982 21.152 1.00 83.88 94 MET A CA 1
ATOM 745 C C . MET A 1 94 ? -16.543 4.519 21.181 1.00 83.88 94 MET A C 1
ATOM 747 O O . MET A 1 94 ? -15.578 4.155 20.504 1.00 83.88 94 MET A O 1
ATOM 751 N N . GLU A 1 95 ? -17.223 3.665 21.946 1.00 87.44 95 GLU A N 1
ATOM 752 C CA . GLU A 1 95 ? -16.945 2.228 21.975 1.00 87.44 95 GLU A CA 1
ATOM 753 C C . GLU A 1 95 ? -17.285 1.553 20.639 1.00 87.44 95 GLU A C 1
ATOM 755 O O . GLU A 1 95 ? -16.498 0.733 20.154 1.00 87.44 95 GLU A O 1
ATOM 760 N N . ALA A 1 96 ? -18.391 1.945 20.001 1.00 87.38 96 ALA A N 1
ATOM 761 C CA . ALA A 1 96 ? -18.763 1.485 18.666 1.00 87.38 96 ALA A CA 1
ATOM 762 C C . ALA A 1 96 ? -17.718 1.892 17.616 1.00 87.38 96 ALA A C 1
ATOM 764 O O . ALA A 1 96 ? -17.228 1.042 16.867 1.00 87.38 96 ALA A O 1
ATOM 765 N N . THR A 1 97 ? -17.294 3.159 17.631 1.00 83.19 97 THR A N 1
ATOM 766 C CA . THR A 1 97 ? -16.238 3.679 16.745 1.00 83.19 97 THR A CA 1
ATOM 767 C C . THR A 1 97 ? -14.940 2.887 16.921 1.00 83.19 97 THR A C 1
ATOM 769 O O . THR A 1 97 ? -14.328 2.425 15.957 1.00 83.19 97 THR A O 1
ATOM 772 N N . LYS A 1 98 ? -14.538 2.647 18.174 1.00 85.31 98 LYS A N 1
ATOM 773 C CA . LYS A 1 98 ? -13.350 1.853 18.502 1.00 85.31 98 LYS A CA 1
ATOM 774 C C . LYS A 1 98 ? -13.433 0.426 17.957 1.00 85.31 98 LYS A C 1
ATOM 776 O O . LYS A 1 98 ? -12.441 -0.112 17.465 1.00 85.31 98 LYS A O 1
ATOM 781 N N . LYS A 1 99 ? -14.609 -0.200 18.034 1.00 87.50 99 LYS A N 1
ATOM 782 C CA . LYS A 1 99 ? -14.845 -1.542 17.489 1.00 87.50 99 LYS A CA 1
ATOM 783 C C . LYS A 1 99 ? -14.689 -1.568 15.967 1.00 87.50 99 LYS A C 1
ATOM 785 O O . LYS A 1 99 ? -14.048 -2.482 15.458 1.00 87.50 99 LYS A O 1
ATOM 790 N N . GLN A 1 100 ? -15.224 -0.572 15.261 1.00 82.88 100 GLN A N 1
ATOM 791 C CA . GLN A 1 100 ? -15.086 -0.462 13.804 1.00 82.88 100 GLN A CA 1
ATOM 792 C C . GLN A 1 100 ? -13.621 -0.309 13.382 1.00 82.88 100 GLN A C 1
ATOM 794 O O . GLN A 1 100 ? -13.157 -1.035 12.507 1.00 82.88 100 GLN A O 1
ATOM 799 N N . ILE A 1 101 ? -12.868 0.560 14.064 1.00 83.00 101 ILE A N 1
ATOM 800 C CA . ILE A 1 101 ? -11.431 0.760 13.821 1.00 83.00 101 ILE A CA 1
ATOM 801 C C . ILE A 1 101 ? -10.641 -0.547 13.979 1.00 83.00 101 ILE A C 1
ATOM 803 O O . ILE A 1 101 ? -9.764 -0.854 13.172 1.00 83.00 101 ILE A O 1
ATOM 807 N N . ARG A 1 102 ? -10.949 -1.334 15.015 1.00 85.50 102 ARG A N 1
ATOM 808 C CA . ARG A 1 102 ? -10.292 -2.629 15.248 1.00 85.50 102 ARG A CA 1
ATOM 809 C C . ARG A 1 102 ? -10.634 -3.648 14.177 1.00 85.50 102 ARG A C 1
ATOM 811 O O . ARG A 1 102 ? -9.722 -4.254 13.636 1.00 85.50 102 ARG A O 1
ATOM 818 N N . ALA A 1 103 ? -11.916 -3.778 13.834 1.00 85.38 103 ALA A N 1
ATOM 819 C CA . ALA A 1 103 ? -12.353 -4.692 12.784 1.00 85.38 103 ALA A CA 1
ATOM 820 C C . ALA A 1 103 ? -11.625 -4.406 11.465 1.00 85.38 103 ALA A C 1
ATOM 822 O O . ALA A 1 103 ? -11.144 -5.324 10.814 1.00 85.38 103 ALA A O 1
ATOM 823 N N . ALA A 1 104 ? -11.474 -3.130 11.119 1.00 82.75 104 ALA A N 1
ATOM 824 C CA . ALA A 1 104 ? -10.724 -2.687 9.952 1.00 82.75 104 ALA A CA 1
ATOM 825 C C . ALA A 1 104 ? -9.264 -3.114 9.972 1.00 82.75 104 ALA A C 1
ATOM 827 O O . ALA A 1 104 ? -8.768 -3.686 9.009 1.00 82.75 104 ALA A O 1
ATOM 828 N N . ARG A 1 105 ? -8.585 -2.854 11.093 1.00 84.06 105 ARG A N 1
ATOM 829 C CA . ARG A 1 105 ? -7.201 -3.270 11.298 1.00 84.06 105 ARG A CA 1
ATOM 830 C C . ARG A 1 105 ? -7.062 -4.781 11.136 1.00 84.06 105 ARG A C 1
ATOM 832 O O . ARG A 1 105 ? -6.109 -5.227 10.510 1.00 84.06 105 ARG A O 1
ATOM 839 N N . ASP A 1 106 ? -8.004 -5.540 11.683 1.00 87.25 106 ASP A N 1
ATOM 840 C CA . ASP A 1 106 ? -7.997 -6.996 11.591 1.00 87.25 106 ASP A CA 1
ATOM 841 C C . ASP A 1 106 ? -8.177 -7.453 10.133 1.00 87.25 106 ASP A C 1
ATOM 843 O O . ASP A 1 106 ? -7.441 -8.328 9.696 1.00 87.25 106 ASP A O 1
ATOM 847 N N . VAL A 1 107 ? -9.050 -6.805 9.343 1.00 88.12 107 VAL A N 1
ATOM 848 C CA . VAL A 1 107 ? -9.166 -7.059 7.889 1.00 88.12 107 VAL A CA 1
ATOM 849 C C . VAL A 1 107 ? -7.844 -6.798 7.168 1.00 88.12 107 VAL A C 1
ATOM 851 O O . VAL A 1 107 ? -7.409 -7.611 6.358 1.00 88.12 107 VAL A O 1
ATOM 854 N N . MET A 1 108 ? -7.210 -5.657 7.446 1.00 85.69 108 MET A N 1
ATOM 855 C CA . MET A 1 108 ? -5.987 -5.230 6.759 1.00 85.69 108 MET A CA 1
ATOM 856 C C . MET A 1 108 ? -4.784 -6.119 7.085 1.00 85.69 108 MET A C 1
ATOM 858 O O . MET A 1 108 ? -3.900 -6.281 6.248 1.00 85.69 108 MET A O 1
ATOM 862 N N . ALA A 1 109 ? -4.738 -6.659 8.303 1.00 87.69 109 ALA A N 1
ATOM 863 C CA . ALA A 1 109 ? -3.678 -7.546 8.772 1.00 87.69 109 ALA A CA 1
ATOM 864 C C . ALA A 1 109 ? -3.915 -9.024 8.411 1.00 87.69 109 ALA A C 1
ATOM 866 O O . ALA A 1 109 ? -3.020 -9.844 8.598 1.00 87.69 109 ALA A O 1
ATOM 867 N N . ASP A 1 110 ? -5.105 -9.377 7.922 1.00 90.25 110 ASP A N 1
ATOM 868 C CA . ASP A 1 110 ? -5.450 -10.741 7.531 1.00 90.25 110 ASP A CA 1
ATOM 869 C C . ASP A 1 110 ? -4.954 -11.039 6.099 1.00 90.25 110 ASP A C 1
ATOM 871 O O . ASP A 1 110 ? -5.512 -10.498 5.138 1.00 90.25 110 ASP A O 1
ATOM 875 N N . PRO A 1 111 ? -3.934 -11.905 5.920 1.00 89.69 111 PRO A N 1
ATOM 876 C CA . PRO A 1 111 ? -3.384 -12.226 4.604 1.00 89.69 111 PRO A CA 1
ATOM 877 C C . PRO A 1 111 ? -4.336 -13.050 3.724 1.00 89.69 111 PRO A C 1
ATOM 879 O O . PRO A 1 111 ? -4.108 -13.140 2.520 1.00 89.69 111 PRO A O 1
ATOM 882 N N . GLU A 1 112 ? -5.392 -13.652 4.286 1.00 90.50 112 GLU A N 1
ATOM 883 C CA . GLU A 1 112 ? -6.427 -14.335 3.497 1.00 90.50 112 GLU A CA 1
ATOM 884 C C . GLU A 1 112 ? -7.452 -13.348 2.920 1.00 90.50 112 GLU A C 1
ATOM 886 O O . GLU A 1 112 ? -8.176 -13.685 1.983 1.00 90.50 112 GLU A O 1
ATOM 891 N N . ARG A 1 113 ? -7.504 -12.119 3.451 1.00 88.75 113 ARG A N 1
ATOM 892 C CA . ARG A 1 113 ? -8.457 -11.081 3.036 1.00 88.75 113 ARG A CA 1
ATOM 893 C C . ARG A 1 113 ? -7.821 -9.878 2.355 1.00 88.75 113 ARG A C 1
ATOM 895 O O . ARG A 1 113 ? -8.481 -9.246 1.533 1.00 88.75 113 ARG A O 1
ATOM 902 N N . THR A 1 114 ? -6.573 -9.555 2.684 1.00 89.88 114 THR A N 1
ATOM 903 C CA . THR A 1 114 ? -5.881 -8.365 2.185 1.00 89.88 114 THR A CA 1
ATOM 904 C C . THR A 1 114 ? -4.498 -8.718 1.650 1.00 89.88 114 THR A C 1
ATOM 906 O O . THR A 1 114 ? -3.712 -9.408 2.291 1.00 89.88 114 THR A O 1
ATOM 909 N N . SER A 1 115 ? -4.178 -8.176 0.476 1.00 89.88 115 SER A N 1
ATOM 910 C CA . SER A 1 115 ? -2.882 -8.314 -0.188 1.00 89.88 115 SER A CA 1
ATOM 911 C C . SER A 1 115 ? -2.355 -6.929 -0.564 1.00 89.88 115 SER A C 1
ATOM 913 O O . SER A 1 115 ? -3.087 -6.112 -1.127 1.00 89.88 115 SER A O 1
ATOM 915 N N . PHE A 1 116 ? -1.084 -6.655 -0.257 1.00 90.75 116 PHE A N 1
ATOM 916 C CA . PHE A 1 116 ? -0.412 -5.409 -0.634 1.00 90.75 116 PHE A CA 1
ATOM 917 C C . PHE A 1 116 ? 0.570 -5.650 -1.785 1.00 90.75 116 PHE A C 1
ATOM 919 O O . PHE A 1 116 ? 1.501 -6.449 -1.674 1.00 90.75 116 PHE A O 1
ATOM 926 N N . LYS A 1 117 ? 0.409 -4.897 -2.879 1.00 91.81 117 LYS A N 1
ATOM 927 C CA . LYS A 1 117 ? 1.341 -4.897 -4.016 1.00 91.81 117 LYS A CA 1
ATOM 928 C C . LYS A 1 117 ? 2.145 -3.602 -4.025 1.00 91.81 117 LYS A C 1
ATOM 930 O O . LYS A 1 117 ? 1.576 -2.517 -4.107 1.00 91.81 117 LYS A O 1
ATOM 935 N N . MET A 1 118 ? 3.467 -3.710 -3.970 1.00 93.19 118 MET A N 1
ATOM 936 C CA . MET A 1 118 ? 4.361 -2.555 -4.057 1.00 93.19 118 MET A CA 1
ATOM 937 C C . MET A 1 118 ? 4.730 -2.284 -5.512 1.00 93.19 118 MET A C 1
ATOM 939 O O . MET A 1 118 ? 5.164 -3.194 -6.207 1.00 93.19 118 MET A O 1
ATOM 943 N N . VAL A 1 119 ? 4.615 -1.039 -5.973 1.00 94.94 119 VAL A N 1
ATOM 944 C CA . VAL A 1 119 ? 5.096 -0.630 -7.302 1.00 94.94 119 VAL A CA 1
ATOM 945 C C . VAL A 1 119 ? 6.355 0.210 -7.133 1.00 94.94 119 VAL A C 1
ATOM 947 O O . VAL A 1 119 ? 6.340 1.225 -6.440 1.00 94.94 119 VAL A O 1
ATOM 950 N N . VAL A 1 120 ? 7.445 -0.210 -7.769 1.00 96.00 120 VAL A N 1
ATOM 951 C CA . VAL A 1 120 ? 8.768 0.417 -7.658 1.00 96.00 120 VAL A CA 1
ATOM 952 C C . VAL A 1 120 ? 9.329 0.704 -9.043 1.00 96.00 120 VAL A C 1
ATOM 954 O O . VAL A 1 120 ? 8.972 0.040 -10.011 1.00 96.00 120 VAL A O 1
ATOM 957 N N . ILE A 1 121 ? 10.236 1.668 -9.156 1.00 96.94 121 ILE A N 1
ATOM 958 C CA . ILE A 1 121 ? 11.068 1.841 -10.355 1.00 96.94 121 ILE A CA 1
ATOM 959 C C . ILE A 1 121 ? 12.527 1.523 -10.002 1.00 96.94 121 ILE A C 1
ATOM 961 O O . ILE A 1 121 ? 12.913 1.661 -8.838 1.00 96.94 121 ILE A O 1
ATOM 965 N N . PRO A 1 122 ? 13.366 1.102 -10.965 1.00 96.81 122 PRO A N 1
ATOM 966 C CA . PRO A 1 122 ? 14.770 0.758 -10.724 1.00 96.81 122 PRO A CA 1
ATOM 967 C C . PRO A 1 122 ? 15.647 2.011 -10.523 1.00 96.81 122 PRO A C 1
ATOM 969 O O . PRO A 1 122 ? 16.607 2.259 -11.256 1.00 96.81 122 PRO A O 1
ATOM 972 N N . GLU A 1 123 ? 15.324 2.801 -9.502 1.00 96.19 123 GLU A N 1
ATOM 973 C CA . GLU A 1 123 ? 16.035 3.996 -9.054 1.00 96.19 123 GLU A CA 1
ATOM 974 C C . GLU A 1 123 ? 16.290 3.933 -7.543 1.00 96.19 123 GLU A C 1
ATOM 976 O O . GLU A 1 123 ? 15.468 3.427 -6.785 1.00 96.19 123 GLU A O 1
ATOM 981 N N . GLU A 1 124 ? 17.428 4.471 -7.092 1.00 95.00 124 GLU A N 1
ATOM 982 C CA . GLU A 1 124 ? 17.893 4.331 -5.698 1.00 95.00 124 GLU A CA 1
ATOM 983 C C . GLU A 1 124 ? 16.859 4.831 -4.677 1.00 95.00 124 GLU A C 1
ATOM 985 O O . GLU A 1 124 ? 16.538 4.131 -3.720 1.00 95.00 124 GLU A O 1
ATOM 990 N N . MET A 1 125 ? 16.304 6.026 -4.911 1.00 93.44 125 MET A N 1
ATOM 991 C CA . MET A 1 125 ? 15.326 6.640 -4.010 1.00 93.44 125 MET A CA 1
ATOM 992 C C . MET A 1 125 ? 14.023 5.841 -3.952 1.00 93.44 125 MET A C 1
ATOM 994 O O . MET A 1 125 ? 13.510 5.607 -2.863 1.00 93.44 125 MET A O 1
ATOM 998 N N . SER A 1 126 ? 13.524 5.367 -5.101 1.00 94.94 126 SER A N 1
ATOM 999 C CA . SER A 1 126 ? 12.299 4.558 -5.158 1.00 94.94 126 SER A CA 1
ATOM 1000 C C . SER A 1 126 ? 12.460 3.242 -4.396 1.00 94.94 126 SER A C 1
ATOM 1002 O O . SER A 1 126 ? 11.567 2.855 -3.643 1.00 94.94 126 SER A O 1
ATOM 1004 N N . ILE A 1 127 ? 13.618 2.588 -4.523 1.00 95.56 127 ILE A N 1
ATOM 1005 C CA . ILE A 1 127 ? 13.933 1.358 -3.786 1.00 95.56 127 ILE A CA 1
ATOM 1006 C C . ILE A 1 127 ? 13.968 1.629 -2.280 1.00 95.56 127 ILE A C 1
ATOM 1008 O O . ILE A 1 127 ? 13.340 0.902 -1.514 1.00 95.56 127 ILE A O 1
ATOM 1012 N N . TYR A 1 128 ? 14.658 2.690 -1.858 1.00 93.44 128 TYR A N 1
ATOM 1013 C CA . TYR A 1 128 ? 14.772 3.060 -0.448 1.00 93.44 128 TYR A CA 1
ATOM 1014 C C . TYR A 1 128 ? 13.416 3.405 0.189 1.00 93.44 128 TYR A C 1
ATOM 1016 O O . TYR A 1 128 ? 13.107 2.961 1.295 1.00 93.44 128 TYR A O 1
ATOM 1024 N N . GLU A 1 129 ? 12.577 4.178 -0.501 1.00 91.62 129 GLU A N 1
ATOM 1025 C CA . GLU A 1 129 ? 11.233 4.510 -0.016 1.00 91.62 129 GLU A CA 1
ATOM 1026 C C . GLU A 1 129 ? 10.333 3.277 0.082 1.00 91.62 129 GLU A C 1
ATOM 1028 O O . GLU A 1 129 ? 9.564 3.153 1.037 1.00 91.62 129 GLU A O 1
ATOM 1033 N N . SER A 1 130 ? 10.456 2.353 -0.870 1.00 92.50 130 SER A N 1
ATOM 1034 C CA . SER A 1 130 ? 9.669 1.118 -0.895 1.00 92.50 130 SER A CA 1
ATOM 1035 C C . SER A 1 130 ? 10.089 0.150 0.207 1.00 92.50 130 SER A C 1
ATOM 1037 O O . SER A 1 130 ? 9.228 -0.429 0.859 1.00 92.50 130 SER A O 1
ATOM 1039 N N . GLU A 1 131 ? 11.389 0.041 0.491 1.00 92.38 131 GLU A N 1
ATOM 1040 C CA . GLU A 1 131 ? 11.912 -0.719 1.635 1.00 92.38 131 GLU A CA 1
ATOM 1041 C C . GLU A 1 131 ? 11.350 -0.183 2.955 1.00 92.38 131 GLU A C 1
ATOM 1043 O O . GLU A 1 131 ? 10.760 -0.932 3.732 1.00 92.38 131 GLU A O 1
ATOM 1048 N N . ARG A 1 132 ? 11.413 1.136 3.168 1.00 90.38 132 ARG A N 1
ATOM 1049 C CA . ARG A 1 132 ? 10.825 1.763 4.360 1.00 90.38 132 ARG A CA 1
ATOM 1050 C C . ARG A 1 132 ? 9.317 1.551 4.465 1.00 90.38 132 ARG A C 1
ATOM 1052 O O . ARG A 1 132 ? 8.798 1.444 5.576 1.00 90.38 132 ARG A O 1
ATOM 1059 N N . ALA A 1 133 ? 8.612 1.538 3.335 1.00 89.31 133 ALA A N 1
ATOM 1060 C CA . ALA A 1 133 ? 7.183 1.267 3.313 1.00 89.31 133 ALA A CA 1
ATOM 1061 C C . ALA A 1 133 ? 6.878 -0.181 3.701 1.00 89.31 133 ALA A C 1
ATOM 1063 O O . ALA A 1 133 ? 6.013 -0.403 4.543 1.00 89.31 133 ALA A O 1
ATOM 1064 N N . MET A 1 134 ? 7.632 -1.145 3.178 1.00 89.62 134 MET A N 1
ATOM 1065 C CA . MET A 1 134 ? 7.488 -2.552 3.546 1.00 89.62 134 MET A CA 1
ATOM 1066 C C . MET A 1 134 ? 7.773 -2.796 5.030 1.00 89.62 134 MET A C 1
ATOM 1068 O O . MET A 1 134 ? 6.955 -3.412 5.705 1.00 89.62 134 MET A O 1
ATOM 1072 N N . GLU A 1 135 ? 8.843 -2.217 5.581 1.00 89.06 135 GLU A N 1
ATOM 1073 C CA . GLU A 1 135 ? 9.122 -2.294 7.023 1.00 89.06 135 GLU A CA 1
ATOM 1074 C C . GLU A 1 135 ? 7.985 -1.708 7.878 1.00 89.06 135 GLU A C 1
ATOM 1076 O O . GLU A 1 135 ? 7.716 -2.167 8.990 1.00 89.06 135 GLU A O 1
ATOM 1081 N N . ALA A 1 136 ? 7.335 -0.643 7.401 1.00 86.06 136 ALA A N 1
ATOM 1082 C CA . ALA A 1 136 ? 6.214 -0.026 8.099 1.00 86.06 136 ALA A CA 1
ATOM 1083 C C . ALA A 1 136 ? 4.943 -0.887 8.029 1.00 86.06 136 ALA A C 1
ATOM 1085 O O . ALA A 1 136 ? 4.221 -0.957 9.025 1.00 86.06 136 ALA A O 1
ATOM 1086 N N . LEU A 1 137 ? 4.689 -1.563 6.904 1.00 87.56 137 LEU A N 1
ATOM 1087 C CA . LEU A 1 137 ? 3.615 -2.553 6.788 1.00 87.56 137 LEU A CA 1
ATOM 1088 C C . LEU A 1 137 ? 3.841 -3.710 7.769 1.00 87.56 137 LEU A C 1
ATOM 1090 O O . LEU A 1 137 ? 2.955 -4.012 8.569 1.00 87.56 137 LEU A O 1
ATOM 1094 N N . GLU A 1 138 ? 5.051 -4.275 7.795 1.00 87.56 138 GLU A N 1
ATOM 1095 C CA . GLU A 1 138 ? 5.395 -5.404 8.667 1.00 87.56 138 GLU A CA 1
ATOM 1096 C C . GLU A 1 138 ? 5.213 -5.075 10.153 1.00 87.56 138 GLU A C 1
ATOM 1098 O O . GLU A 1 138 ? 4.645 -5.871 10.900 1.00 87.56 138 GLU A O 1
ATOM 1103 N N . LYS A 1 139 ? 5.607 -3.870 10.590 1.00 86.25 139 LYS A N 1
ATOM 1104 C CA . LYS A 1 139 ? 5.384 -3.398 11.974 1.00 86.25 139 LYS A CA 1
ATOM 1105 C C . LYS A 1 139 ? 3.911 -3.393 12.381 1.00 86.25 139 LYS A C 1
ATOM 1107 O O . LYS A 1 139 ? 3.608 -3.496 13.567 1.00 86.25 139 LYS A O 1
ATOM 1112 N N . ASN A 1 140 ? 3.011 -3.277 11.411 1.00 80.94 140 ASN A N 1
ATOM 1113 C CA . ASN A 1 140 ? 1.569 -3.277 11.615 1.00 80.94 140 ASN A CA 1
ATOM 1114 C C . ASN A 1 140 ? 0.926 -4.653 11.360 1.00 80.94 140 ASN A C 1
ATOM 1116 O O . ASN A 1 140 ? -0.297 -4.760 11.418 1.00 80.94 140 ASN A O 1
ATOM 1120 N N . ASN A 1 141 ? 1.723 -5.711 11.157 1.00 86.12 141 ASN A N 1
ATOM 1121 C CA . ASN A 1 141 ? 1.280 -7.056 10.758 1.00 86.12 141 ASN A CA 1
ATOM 1122 C C . ASN A 1 141 ? 0.564 -7.081 9.400 1.00 86.12 141 ASN A C 1
ATOM 1124 O O . ASN A 1 141 ? -0.323 -7.896 9.178 1.00 86.12 141 ASN A O 1
ATOM 1128 N N . MET A 1 142 ? 0.933 -6.172 8.501 1.00 87.75 142 MET A N 1
ATOM 1129 C CA . MET A 1 142 ? 0.492 -6.194 7.112 1.00 87.75 142 MET A CA 1
ATOM 1130 C C . MET A 1 142 ? 1.644 -6.685 6.242 1.00 87.75 142 MET A C 1
ATOM 1132 O O . MET A 1 142 ? 2.800 -6.315 6.462 1.00 87.75 142 MET A O 1
ATOM 1136 N N . HIS A 1 143 ? 1.334 -7.496 5.235 1.00 84.62 143 HIS A N 1
ATOM 1137 C CA . HIS A 1 143 ? 2.348 -8.108 4.386 1.00 84.62 143 HIS A CA 1
ATOM 1138 C C . HIS A 1 143 ? 2.151 -7.717 2.925 1.00 84.62 143 HIS A C 1
ATOM 1140 O O . HIS A 1 143 ? 1.070 -7.875 2.359 1.00 84.62 143 HIS A O 1
ATOM 1146 N N . ALA A 1 144 ? 3.228 -7.217 2.318 1.00 89.62 144 ALA A N 1
ATOM 1147 C CA . ALA A 1 144 ? 3.318 -7.100 0.874 1.00 89.62 144 ALA A CA 1
ATOM 1148 C C . ALA A 1 144 ? 3.799 -8.431 0.296 1.00 89.62 144 ALA A C 1
ATOM 1150 O O . ALA A 1 144 ? 4.872 -8.921 0.647 1.00 89.62 144 ALA A O 1
ATOM 1151 N N . ASP A 1 145 ? 2.999 -9.011 -0.586 1.00 89.25 145 ASP A N 1
ATOM 1152 C CA . ASP A 1 145 ? 3.222 -10.333 -1.180 1.00 89.25 145 ASP A CA 1
ATOM 1153 C C . ASP A 1 145 ? 3.739 -10.246 -2.630 1.00 89.25 145 ASP A C 1
ATOM 1155 O O . ASP A 1 145 ? 4.101 -11.256 -3.237 1.00 89.25 145 ASP A O 1
ATOM 1159 N N . GLY A 1 146 ? 3.817 -9.037 -3.193 1.00 92.56 146 GLY A N 1
ATOM 1160 C CA . GLY A 1 146 ? 4.345 -8.807 -4.530 1.00 92.56 146 GLY A CA 1
ATOM 1161 C C . GLY A 1 146 ? 4.957 -7.424 -4.715 1.00 92.56 146 GLY A C 1
ATOM 1162 O O . GLY A 1 146 ? 4.496 -6.430 -4.151 1.00 92.56 146 GLY A O 1
ATOM 1163 N N . VAL A 1 147 ? 5.983 -7.373 -5.560 1.00 95.62 147 VAL A N 1
ATOM 1164 C CA . VAL A 1 147 ? 6.654 -6.155 -6.010 1.00 95.62 147 VAL A CA 1
ATOM 1165 C C . VAL A 1 147 ? 6.599 -6.090 -7.532 1.00 95.62 147 VAL A C 1
ATOM 1167 O O . VAL A 1 147 ? 7.037 -7.003 -8.222 1.00 95.62 147 VAL A O 1
ATOM 1170 N N . ILE A 1 148 ? 6.080 -4.994 -8.067 1.00 96.56 148 ILE A N 1
ATOM 1171 C CA . ILE A 1 148 ? 6.023 -4.702 -9.495 1.00 96.56 148 ILE A CA 1
ATOM 1172 C C . ILE A 1 148 ? 7.096 -3.663 -9.797 1.00 96.56 148 ILE A C 1
ATOM 1174 O O . ILE A 1 148 ? 7.011 -2.520 -9.350 1.00 96.56 148 ILE A O 1
ATOM 1178 N N . VAL A 1 149 ? 8.100 -4.044 -10.576 1.00 97.31 149 VAL A N 1
ATOM 1179 C CA . VAL A 1 149 ? 9.159 -3.148 -11.032 1.00 97.31 149 VAL A CA 1
ATOM 1180 C C . VAL A 1 149 ? 8.766 -2.558 -12.379 1.00 97.31 149 VAL A C 1
ATOM 1182 O O . VAL A 1 149 ? 8.785 -3.237 -13.403 1.00 97.31 149 VAL A O 1
ATOM 1185 N N . ASN A 1 150 ? 8.391 -1.285 -12.375 1.00 96.94 150 ASN A N 1
ATOM 1186 C CA . ASN A 1 150 ? 7.924 -0.557 -13.543 1.00 96.94 150 ASN A CA 1
ATOM 1187 C C . ASN A 1 150 ? 9.063 0.194 -14.255 1.00 96.94 150 ASN A C 1
ATOM 1189 O O . ASN A 1 150 ? 10.110 0.479 -13.674 1.00 96.94 150 ASN A O 1
ATOM 1193 N N . GLN A 1 151 ? 8.824 0.570 -15.513 1.00 95.94 151 GLN A N 1
ATOM 1194 C CA . GLN A 1 151 ? 9.720 1.394 -16.335 1.00 95.94 151 GLN A CA 1
ATOM 1195 C C . GLN A 1 151 ? 11.122 0.794 -16.538 1.00 95.94 151 GLN A C 1
ATOM 1197 O O . GLN A 1 151 ? 12.134 1.506 -16.581 1.00 95.94 151 GLN A O 1
ATOM 1202 N N . ILE A 1 152 ? 11.197 -0.528 -16.702 1.00 95.31 152 ILE A N 1
ATOM 1203 C CA . ILE A 1 152 ? 12.459 -1.198 -17.022 1.00 95.31 152 ILE A CA 1
ATOM 1204 C C . ILE A 1 152 ? 12.830 -0.895 -18.472 1.00 95.31 152 ILE A C 1
ATOM 1206 O O . ILE A 1 152 ? 12.092 -1.213 -19.402 1.00 95.31 152 ILE A O 1
ATOM 1210 N N . GLN A 1 153 ? 13.997 -0.301 -18.689 1.00 94.56 153 GLN A N 1
ATOM 1211 C CA . GLN A 1 153 ? 14.493 0.012 -20.022 1.00 94.56 153 GLN A CA 1
ATOM 1212 C C . GLN A 1 153 ? 14.577 -1.277 -20.861 1.00 94.56 153 GLN A C 1
ATOM 1214 O O . GLN A 1 153 ? 15.298 -2.187 -20.447 1.00 94.56 153 GLN A O 1
ATOM 1219 N N . PRO A 1 154 ? 13.916 -1.369 -22.033 1.00 89.88 154 PRO A N 1
ATOM 1220 C CA . PRO A 1 154 ? 13.959 -2.558 -22.882 1.00 89.88 154 PRO A CA 1
ATOM 1221 C C . PRO A 1 154 ? 15.376 -2.946 -23.314 1.00 89.88 154 PRO A C 1
ATOM 1223 O O . PRO A 1 154 ? 16.269 -2.100 -23.401 1.00 89.88 154 PRO A O 1
ATOM 1226 N N . GLU A 1 155 ? 15.575 -4.234 -23.590 1.00 81.50 155 GLU A N 1
ATOM 1227 C CA . GLU A 1 155 ? 16.867 -4.787 -24.014 1.00 81.50 155 GLU A CA 1
ATOM 1228 C C . GLU A 1 155 ? 17.274 -4.313 -25.412 1.00 81.50 155 GLU A C 1
ATOM 1230 O O . GLU A 1 155 ? 18.420 -3.934 -25.647 1.00 81.50 155 GLU A O 1
ATOM 1235 N N . GLU A 1 156 ? 16.299 -4.239 -26.312 1.00 76.31 156 GLU A N 1
ATOM 1236 C CA . GLU A 1 156 ? 16.465 -3.864 -27.713 1.00 76.31 156 GLU A CA 1
ATOM 1237 C C . GLU A 1 156 ? 16.358 -2.342 -27.894 1.00 76.31 156 GLU A C 1
ATOM 1239 O O . GLU A 1 156 ? 15.436 -1.819 -28.523 1.00 76.31 156 GLU A O 1
ATOM 1244 N N . ALA A 1 157 ? 17.292 -1.600 -27.295 1.00 74.81 157 ALA A N 1
ATOM 1245 C CA . ALA A 1 157 ? 17.401 -0.159 -27.499 1.00 74.81 157 ALA A CA 1
ATOM 1246 C C . ALA A 1 157 ? 18.599 0.178 -28.401 1.00 74.81 157 ALA A C 1
ATOM 1248 O O . ALA A 1 157 ? 19.762 0.053 -27.998 1.00 74.81 157 ALA A O 1
ATOM 1249 N N . ASP A 1 158 ? 18.319 0.659 -29.614 1.00 78.56 158 ASP A N 1
ATOM 1250 C CA . ASP A 1 158 ? 19.343 1.108 -30.565 1.00 78.56 158 ASP A CA 1
ATOM 1251 C C . ASP A 1 158 ? 19.803 2.545 -30.258 1.00 78.56 158 ASP A C 1
ATOM 1253 O O . ASP A 1 158 ? 19.521 3.505 -30.970 1.00 78.56 158 ASP A O 1
ATOM 1257 N N . CYS A 1 159 ? 20.392 2.716 -29.074 1.00 88.56 159 CYS A N 1
ATOM 1258 C CA . CYS A 1 159 ? 20.651 4.020 -28.477 1.00 88.56 159 CYS A CA 1
ATOM 1259 C C . CYS A 1 159 ? 21.698 3.882 -27.354 1.00 88.56 159 CYS A C 1
ATOM 1261 O O . CYS A 1 159 ? 21.470 3.172 -26.371 1.00 88.56 159 CYS A O 1
ATOM 1263 N N . ASP A 1 160 ? 22.846 4.567 -27.473 1.00 91.88 160 ASP A N 1
ATOM 1264 C CA . ASP A 1 160 ? 23.943 4.501 -26.483 1.00 91.88 160 ASP A CA 1
ATOM 1265 C C . ASP A 1 160 ? 23.495 4.930 -25.081 1.00 91.88 160 ASP A C 1
ATOM 1267 O O . ASP A 1 160 ? 23.776 4.254 -24.090 1.00 91.88 160 ASP A O 1
ATOM 1271 N N . PHE A 1 161 ? 22.733 6.024 -25.000 1.00 91.50 161 PHE A N 1
ATOM 1272 C CA . PHE A 1 161 ? 22.174 6.521 -23.744 1.00 91.50 161 PHE A CA 1
ATOM 1273 C C . PHE A 1 161 ? 21.261 5.483 -23.073 1.00 91.50 161 PHE A C 1
ATOM 1275 O O . PHE A 1 161 ? 21.344 5.259 -21.867 1.00 91.50 161 PHE A O 1
ATOM 1282 N N . CYS A 1 162 ? 20.429 4.802 -23.858 1.00 91.50 162 CYS A N 1
ATOM 1283 C CA . CYS A 1 162 ? 19.481 3.801 -23.384 1.00 91.50 162 CYS A CA 1
ATOM 1284 C C . CYS A 1 162 ? 20.214 2.572 -22.840 1.00 91.50 162 CYS A C 1
ATOM 1286 O O . CYS A 1 162 ? 19.884 2.086 -21.759 1.00 91.50 162 CYS A O 1
ATOM 1288 N N . ARG A 1 163 ? 21.263 2.112 -23.540 1.00 90.94 163 ARG A N 1
ATOM 1289 C CA . ARG A 1 163 ? 22.136 1.030 -23.060 1.00 90.94 163 ARG A CA 1
ATOM 1290 C C . ARG A 1 163 ? 22.811 1.397 -21.740 1.00 90.94 163 ARG A C 1
ATOM 1292 O O . ARG A 1 163 ? 22.783 0.600 -20.804 1.00 90.94 163 ARG A O 1
ATOM 1299 N N . ALA A 1 164 ? 23.347 2.613 -21.630 1.00 92.38 164 ALA A N 1
ATOM 1300 C CA . ALA A 1 164 ? 23.950 3.099 -20.391 1.00 92.38 164 ALA A CA 1
ATOM 1301 C C . ALA A 1 164 ? 22.931 3.163 -19.234 1.00 92.38 164 ALA A C 1
ATOM 1303 O O . ALA A 1 164 ? 23.221 2.708 -18.127 1.00 92.38 164 ALA A O 1
ATOM 1304 N N . ARG A 1 165 ? 21.708 3.658 -19.481 1.00 93.44 165 ARG A N 1
ATOM 1305 C CA . ARG A 1 165 ? 20.630 3.676 -18.472 1.00 93.44 165 ARG A CA 1
ATOM 1306 C C . ARG A 1 165 ? 20.215 2.264 -18.055 1.00 93.44 165 ARG A C 1
ATOM 1308 O O . ARG A 1 165 ? 20.091 2.021 -16.857 1.00 93.44 165 ARG A O 1
ATOM 1315 N N . ARG A 1 166 ? 20.093 1.314 -18.993 1.00 92.56 166 ARG A N 1
ATOM 1316 C CA . ARG A 1 166 ? 19.808 -0.098 -18.677 1.00 92.56 166 ARG A CA 1
ATOM 1317 C C . ARG A 1 166 ? 20.903 -0.710 -17.805 1.00 92.56 166 ARG A C 1
ATOM 1319 O O . ARG A 1 166 ? 20.577 -1.369 -16.828 1.00 92.56 166 ARG A O 1
ATOM 1326 N N . GLN A 1 167 ? 22.183 -0.460 -18.087 1.00 92.94 167 GLN A N 1
ATOM 1327 C CA . GLN A 1 167 ? 23.288 -0.954 -17.247 1.00 92.94 167 GLN A CA 1
ATOM 1328 C C . GLN A 1 167 ? 23.208 -0.442 -15.801 1.00 92.94 167 GLN A C 1
ATOM 1330 O O . GLN A 1 167 ? 23.502 -1.187 -14.867 1.00 92.94 167 GLN A O 1
ATOM 1335 N N . ILE A 1 168 ? 22.787 0.812 -15.600 1.00 94.81 168 ILE A N 1
ATOM 1336 C CA . ILE A 1 168 ? 22.526 1.349 -14.257 1.00 94.81 168 ILE A CA 1
ATOM 1337 C C . ILE A 1 168 ? 21.342 0.616 -13.620 1.00 94.81 168 ILE A C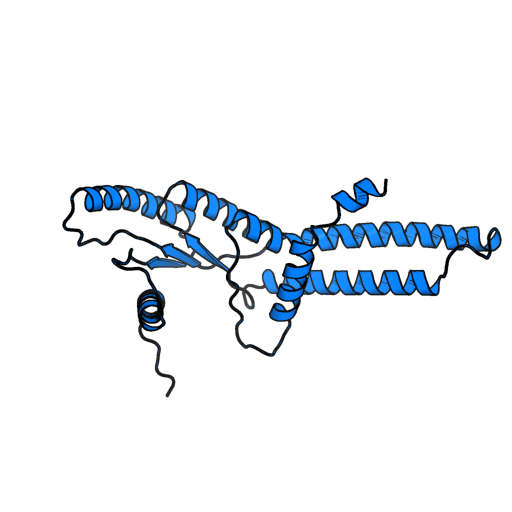 1
ATOM 1339 O O . ILE A 1 168 ? 21.458 0.163 -12.481 1.00 94.81 168 ILE A O 1
ATOM 1343 N N . GLN A 1 169 ? 20.235 0.454 -14.354 1.00 95.94 169 GLN A N 1
ATOM 1344 C CA . GLN A 1 169 ? 19.059 -0.261 -13.858 1.00 95.94 169 GLN A CA 1
ATOM 1345 C C . GLN A 1 169 ? 19.377 -1.715 -13.493 1.00 95.94 169 GLN A C 1
ATOM 1347 O O . GLN A 1 169 ? 18.882 -2.170 -12.476 1.00 95.94 169 GLN A O 1
ATOM 1352 N N . GLN A 1 170 ? 20.248 -2.431 -14.213 1.00 94.56 170 GLN A N 1
ATOM 1353 C CA . GLN A 1 170 ? 20.614 -3.816 -13.864 1.00 94.56 170 GLN A CA 1
ATOM 1354 C C . GLN A 1 170 ? 21.205 -3.930 -12.449 1.00 94.56 170 GLN A C 1
ATOM 1356 O O . GLN A 1 170 ? 20.786 -4.786 -11.675 1.00 94.56 170 GLN A O 1
ATOM 1361 N N . LYS A 1 171 ? 22.073 -2.990 -12.047 1.00 96.19 171 LYS A N 1
ATOM 1362 C CA . LYS A 1 171 ? 22.579 -2.921 -10.661 1.00 96.19 171 LYS A CA 1
ATOM 1363 C C . LYS A 1 171 ? 21.466 -2.633 -9.647 1.00 96.19 171 LYS A C 1
ATOM 1365 O O . LYS A 1 171 ? 21.524 -3.063 -8.500 1.00 96.19 171 LYS A O 1
ATOM 1370 N N . ARG A 1 172 ? 20.446 -1.870 -10.049 1.00 97.06 172 ARG A N 1
ATOM 1371 C CA . ARG A 1 172 ? 19.264 -1.582 -9.221 1.00 97.06 172 ARG A CA 1
ATOM 1372 C C . ARG A 1 172 ? 18.337 -2.793 -9.127 1.00 97.06 172 ARG A C 1
ATOM 1374 O O . ARG A 1 172 ? 17.829 -3.055 -8.047 1.00 97.06 172 ARG A O 1
ATOM 1381 N N . MET A 1 173 ? 18.200 -3.573 -10.198 1.00 96.19 173 MET A N 1
ATOM 1382 C CA . MET A 1 173 ? 17.462 -4.838 -10.207 1.00 96.19 173 MET A CA 1
ATOM 1383 C C . MET A 1 173 ? 18.090 -5.864 -9.267 1.00 96.19 173 MET A C 1
ATOM 1385 O O . MET A 1 173 ? 17.369 -6.559 -8.561 1.00 96.19 173 MET A O 1
ATOM 1389 N N . GLU A 1 174 ? 19.422 -5.939 -9.204 1.00 95.44 174 GLU A N 1
ATOM 1390 C CA . GLU A 1 174 ? 20.122 -6.764 -8.210 1.00 95.44 174 GLU A CA 1
ATOM 1391 C C . GLU A 1 174 ? 19.762 -6.343 -6.776 1.00 95.44 174 GLU A C 1
ATOM 1393 O O . GLU A 1 174 ? 19.399 -7.191 -5.965 1.00 95.44 174 GLU A O 1
ATOM 1398 N N . SER A 1 175 ? 19.773 -5.036 -6.487 1.00 95.88 175 SER A N 1
ATOM 1399 C CA . SER A 1 175 ? 19.360 -4.493 -5.181 1.00 95.88 175 SER A CA 1
ATOM 1400 C C . SER A 1 175 ? 17.894 -4.807 -4.853 1.00 95.88 175 SER A C 1
ATOM 1402 O O . SER A 1 175 ? 17.594 -5.257 -3.750 1.00 95.88 175 SER A O 1
ATOM 1404 N N . ILE A 1 176 ? 16.984 -4.649 -5.822 1.00 96.25 176 ILE A N 1
ATOM 1405 C CA . ILE A 1 176 ? 15.561 -5.006 -5.689 1.00 96.25 176 ILE A CA 1
ATOM 1406 C C . ILE A 1 176 ? 15.414 -6.491 -5.358 1.00 96.25 176 ILE A C 1
ATOM 1408 O O . ILE A 1 176 ? 14.727 -6.831 -4.404 1.00 96.25 176 ILE A O 1
ATOM 1412 N N . ARG A 1 177 ? 16.088 -7.384 -6.091 1.00 94.62 177 ARG A N 1
ATOM 1413 C CA . ARG A 1 177 ? 16.032 -8.833 -5.831 1.00 94.62 177 ARG A CA 1
ATOM 1414 C C . ARG A 1 177 ? 16.631 -9.201 -4.476 1.00 94.62 177 ARG A C 1
ATOM 1416 O O . ARG A 1 177 ? 16.156 -10.131 -3.841 1.00 94.62 177 ARG A O 1
ATOM 1423 N N . GLN A 1 178 ? 17.655 -8.481 -4.020 1.00 94.19 178 GLN A N 1
ATOM 1424 C CA . GLN A 1 178 ? 18.244 -8.703 -2.702 1.00 94.19 178 GLN A CA 1
ATOM 1425 C C . GLN A 1 178 ? 17.307 -8.256 -1.572 1.00 94.19 178 GLN A C 1
ATOM 1427 O O . GLN A 1 178 ? 17.166 -8.973 -0.586 1.00 94.19 178 GLN A O 1
ATOM 1432 N N . LYS A 1 179 ? 16.688 -7.077 -1.701 1.00 93.75 179 LYS A N 1
ATOM 1433 C CA . LYS A 1 179 ? 15.821 -6.481 -0.671 1.00 93.75 179 LYS A CA 1
ATOM 1434 C C . LYS A 1 179 ? 14.427 -7.102 -0.636 1.00 93.75 179 LYS A C 1
ATOM 1436 O O . LYS A 1 179 ? 13.867 -7.271 0.439 1.00 93.75 179 LYS A O 1
ATOM 1441 N N . PHE A 1 180 ? 13.895 -7.457 -1.802 1.00 93.31 180 PHE A N 1
ATOM 1442 C CA . PHE A 1 180 ? 12.513 -7.904 -1.992 1.00 93.31 180 PHE A CA 1
ATOM 1443 C C . PHE A 1 180 ? 12.410 -9.330 -2.557 1.00 93.31 180 PHE A C 1
ATOM 1445 O O . PHE A 1 180 ? 11.399 -9.718 -3.134 1.00 93.31 180 PHE A O 1
ATOM 1452 N N . GLY A 1 181 ? 13.475 -10.128 -2.442 1.00 82.75 181 GLY A N 1
ATOM 1453 C CA . GLY A 1 181 ? 13.516 -11.491 -2.984 1.00 82.75 181 GLY A CA 1
ATOM 1454 C C . GLY A 1 181 ? 12.607 -12.489 -2.263 1.00 82.75 181 GLY A C 1
ATOM 1455 O O . GLY A 1 181 ? 12.399 -13.588 -2.767 1.00 82.75 181 GLY A O 1
ATOM 1456 N N . GLY A 1 182 ? 12.070 -12.122 -1.094 1.00 86.62 182 GLY A N 1
ATOM 1457 C CA . GLY A 1 182 ? 11.049 -12.905 -0.394 1.00 86.62 182 GLY A CA 1
ATOM 1458 C C . GLY A 1 182 ? 9.649 -12.764 -1.002 1.00 86.62 182 GLY A C 1
ATOM 1459 O O . GLY A 1 182 ? 8.746 -13.495 -0.610 1.00 86.62 182 GLY A O 1
ATOM 1460 N N . GLN A 1 183 ? 9.467 -11.835 -1.943 1.00 89.44 183 GLN A N 1
ATOM 1461 C CA . GLN A 1 183 ? 8.199 -11.524 -2.591 1.00 89.44 183 GLN A CA 1
ATOM 1462 C C . GLN A 1 183 ? 8.205 -11.964 -4.057 1.00 89.44 183 GLN A C 1
ATOM 1464 O O . GLN A 1 183 ? 9.254 -12.152 -4.677 1.00 89.44 183 GLN A O 1
ATOM 1469 N N . LEU A 1 184 ? 7.012 -12.081 -4.646 1.00 91.25 184 LEU A N 1
ATOM 1470 C CA . LEU A 1 184 ? 6.885 -12.233 -6.091 1.00 91.25 184 LEU A CA 1
ATOM 1471 C C . LEU A 1 184 ? 7.309 -10.928 -6.778 1.00 91.25 184 LEU A C 1
ATOM 1473 O O . LEU A 1 184 ? 6.670 -9.897 -6.577 1.00 91.25 184 LEU A O 1
ATOM 1477 N N . VAL A 1 185 ? 8.351 -10.969 -7.610 1.00 94.12 185 VAL A N 1
ATOM 1478 C CA . VAL A 1 185 ? 8.809 -9.800 -8.376 1.00 94.12 185 VAL A CA 1
ATOM 1479 C C . VAL A 1 185 ? 8.323 -9.899 -9.820 1.00 94.12 185 VAL A C 1
ATOM 1481 O O . VAL A 1 185 ? 8.733 -10.797 -10.552 1.00 94.12 185 VAL A O 1
ATOM 1484 N N . ALA A 1 186 ? 7.468 -8.964 -10.228 1.00 94.25 186 ALA A N 1
ATOM 1485 C CA . ALA A 1 186 ? 7.009 -8.805 -11.604 1.00 94.25 186 ALA A CA 1
ATOM 1486 C C . ALA A 1 186 ? 7.720 -7.622 -12.273 1.00 94.25 186 ALA A C 1
ATOM 1488 O O . ALA A 1 186 ? 7.999 -6.609 -11.636 1.00 94.25 186 ALA A O 1
ATOM 1489 N N . GLU A 1 187 ? 8.005 -7.736 -13.566 1.00 95.19 187 GLU A N 1
ATOM 1490 C CA . GLU A 1 187 ? 8.789 -6.760 -14.325 1.00 95.19 187 GLU A CA 1
ATOM 1491 C C . GLU A 1 187 ? 7.935 -6.176 -15.464 1.00 95.19 187 GLU A C 1
ATOM 1493 O O . GLU A 1 187 ? 7.397 -6.918 -16.284 1.00 95.19 187 GLU A O 1
ATOM 1498 N N . ILE A 1 188 ? 7.810 -4.845 -15.530 1.00 96.00 188 ILE A N 1
ATOM 1499 C CA . ILE A 1 188 ? 7.107 -4.132 -16.606 1.00 96.00 188 ILE A CA 1
ATOM 1500 C C . ILE A 1 188 ? 8.120 -3.279 -17.387 1.00 96.00 188 ILE A C 1
ATOM 1502 O O . ILE A 1 188 ? 8.784 -2.411 -16.801 1.00 96.00 188 ILE A O 1
ATOM 1506 N N . PRO A 1 189 ? 8.246 -3.478 -18.712 1.00 95.06 189 PRO A N 1
ATOM 1507 C CA . PRO A 1 189 ? 9.133 -2.669 -19.529 1.00 95.06 189 PRO A CA 1
ATOM 1508 C C . PRO A 1 189 ? 8.626 -1.227 -19.648 1.00 95.06 189 PRO A C 1
ATOM 1510 O O . PRO A 1 189 ? 7.433 -0.944 -19.572 1.00 95.06 189 PRO A O 1
ATOM 1513 N N . LEU A 1 190 ? 9.542 -0.298 -19.897 1.00 94.56 190 LEU A N 1
ATOM 1514 C CA . LEU A 1 190 ? 9.201 1.059 -20.292 1.00 94.56 190 LEU A CA 1
ATOM 1515 C C . LEU A 1 190 ? 8.575 1.037 -21.692 1.00 94.56 190 LEU A C 1
ATOM 1517 O O . LEU A 1 190 ? 9.198 0.599 -22.663 1.00 94.56 190 LEU A O 1
ATOM 1521 N N . PHE A 1 191 ? 7.352 1.548 -21.790 1.00 93.00 191 PHE A N 1
ATOM 1522 C CA . PHE A 1 191 ? 6.636 1.693 -23.051 1.00 93.00 191 PHE A CA 1
ATOM 1523 C C . PHE A 1 191 ? 7.144 2.912 -23.828 1.00 93.00 191 PHE A C 1
ATOM 1525 O O . PHE A 1 191 ? 7.547 3.919 -23.246 1.00 93.00 191 PHE A O 1
ATOM 1532 N N . ARG A 1 192 ? 7.118 2.824 -25.165 1.00 90.25 192 ARG A N 1
ATOM 1533 C CA . ARG A 1 192 ? 7.507 3.938 -26.053 1.00 90.25 192 ARG A CA 1
ATOM 1534 C C . ARG A 1 192 ? 6.524 5.107 -26.004 1.00 90.25 192 ARG A C 1
ATOM 1536 O O . ARG A 1 192 ? 6.916 6.244 -26.234 1.00 90.25 192 ARG A O 1
ATOM 1543 N N . GLU A 1 193 ? 5.261 4.803 -25.742 1.00 93.06 193 GLU A N 1
ATOM 1544 C CA . GLU A 1 193 ? 4.154 5.752 -25.695 1.00 93.06 193 GLU A CA 1
ATOM 1545 C C . GLU A 1 193 ? 3.501 5.707 -24.315 1.00 93.06 193 GLU A C 1
ATOM 1547 O O . GLU A 1 193 ? 3.663 4.740 -23.566 1.00 93.06 193 GLU A O 1
ATOM 1552 N N . GLU A 1 194 ? 2.746 6.753 -23.988 1.00 93.81 194 GLU A N 1
ATOM 1553 C CA . GLU A 1 194 ? 1.939 6.790 -22.773 1.00 93.81 194 GLU A CA 1
ATOM 1554 C C . GLU A 1 194 ? 0.948 5.614 -22.753 1.00 93.81 194 GLU A C 1
ATOM 1556 O O . GLU A 1 194 ? 0.235 5.356 -23.727 1.00 93.81 194 GLU A O 1
ATOM 1561 N N . VAL A 1 195 ? 0.881 4.903 -21.625 1.00 94.81 195 VAL A N 1
ATOM 1562 C CA . VAL A 1 195 ? -0.089 3.822 -21.422 1.00 94.81 195 VAL A CA 1
ATOM 1563 C C . VAL A 1 195 ? -1.456 4.450 -21.167 1.00 94.81 195 VAL A C 1
ATOM 1565 O O . VAL A 1 195 ? -1.833 4.733 -20.032 1.00 94.81 195 VAL A O 1
ATOM 1568 N N . LYS A 1 196 ? -2.198 4.692 -22.247 1.00 95.56 196 LYS A N 1
ATOM 1569 C CA . LYS A 1 196 ? -3.513 5.329 -22.205 1.00 95.56 196 LYS A CA 1
ATOM 1570 C C . LYS A 1 196 ? -4.541 4.540 -23.004 1.00 95.56 196 LYS A C 1
ATOM 1572 O O . LYS A 1 196 ? -4.270 4.062 -24.102 1.00 95.56 196 LYS A O 1
ATOM 1577 N N . GLY A 1 197 ? -5.753 4.465 -22.459 1.00 96.12 197 GLY A N 1
ATOM 1578 C CA . GLY A 1 197 ? -6.851 3.703 -23.045 1.00 96.12 197 GLY A CA 1
ATOM 1579 C C . GLY A 1 197 ? -6.820 2.225 -22.658 1.00 96.12 197 GLY A C 1
ATOM 1580 O O . GLY A 1 197 ? -5.814 1.687 -22.197 1.00 96.12 197 GLY A O 1
ATOM 1581 N N . THR A 1 198 ? -7.959 1.563 -22.830 1.00 95.31 198 THR A N 1
ATOM 1582 C CA . THR A 1 198 ? -8.185 0.188 -22.365 1.00 95.31 198 THR A CA 1
ATOM 1583 C C . THR A 1 198 ? -7.288 -0.833 -23.056 1.00 95.31 198 THR A C 1
ATOM 1585 O O . THR A 1 198 ? -6.868 -1.792 -22.417 1.00 95.31 198 THR A O 1
ATOM 1588 N N . ASP A 1 199 ? -6.937 -0.628 -24.323 1.00 94.12 199 ASP A N 1
ATOM 1589 C CA . ASP A 1 199 ? -6.104 -1.576 -25.068 1.00 94.12 199 ASP A CA 1
ATOM 1590 C C . ASP A 1 199 ? -4.665 -1.621 -24.544 1.00 94.12 199 ASP A C 1
ATOM 1592 O O . ASP A 1 199 ? -4.116 -2.702 -24.340 1.00 94.12 199 ASP A O 1
ATOM 1596 N N . LYS A 1 200 ? -4.082 -0.459 -24.225 1.00 94.12 200 LYS A N 1
ATOM 1597 C CA . LYS A 1 200 ? -2.748 -0.381 -23.614 1.00 94.12 200 LYS A CA 1
ATOM 1598 C C . LYS A 1 200 ? -2.736 -0.893 -22.177 1.00 94.12 200 LYS A C 1
ATOM 1600 O O . LYS A 1 200 ? -1.795 -1.576 -21.784 1.00 94.12 200 LYS A O 1
ATOM 1605 N N . LEU A 1 201 ? -3.800 -0.647 -21.412 1.00 94.31 201 LEU A N 1
ATOM 1606 C CA . LEU A 1 201 ? -3.948 -1.232 -20.076 1.00 94.31 201 LEU A CA 1
ATOM 1607 C C . LEU A 1 201 ? -4.050 -2.765 -20.129 1.00 94.31 201 LEU A C 1
ATOM 1609 O O . LEU A 1 201 ? -3.449 -3.443 -19.301 1.00 94.31 201 LEU A O 1
ATOM 1613 N N . ARG A 1 202 ? -4.744 -3.326 -21.129 1.00 94.00 202 ARG A N 1
ATOM 1614 C CA . ARG A 1 202 ? -4.770 -4.781 -21.361 1.00 94.00 202 ARG A CA 1
ATOM 1615 C C . ARG A 1 202 ? -3.398 -5.327 -21.733 1.00 94.00 202 ARG A C 1
ATOM 1617 O O . ARG A 1 202 ? -3.060 -6.411 -21.282 1.00 94.00 202 ARG A O 1
ATOM 1624 N N . GLU A 1 203 ? -2.610 -4.600 -22.523 1.00 94.00 203 GLU A N 1
ATOM 1625 C CA . GLU A 1 203 ? -1.230 -4.984 -22.848 1.00 94.00 203 GLU A CA 1
ATOM 1626 C C . GLU A 1 203 ? -0.376 -5.113 -21.575 1.00 94.00 203 GLU A C 1
ATOM 1628 O O . GLU A 1 203 ? 0.276 -6.135 -21.378 1.00 94.00 203 GLU A O 1
ATOM 1633 N N . VAL A 1 204 ? -0.465 -4.143 -20.656 1.00 94.88 204 VAL A N 1
ATOM 1634 C CA . VAL A 1 204 ? 0.186 -4.229 -19.334 1.00 94.88 204 VAL A CA 1
ATOM 1635 C C . VAL A 1 204 ? -0.348 -5.412 -18.522 1.00 94.88 204 VAL A C 1
ATOM 1637 O O . VAL A 1 204 ? 0.435 -6.171 -17.953 1.00 94.88 204 VAL A O 1
ATOM 1640 N N . GLY A 1 205 ? -1.669 -5.609 -18.503 1.00 93.94 205 GLY A N 1
ATOM 1641 C CA . GLY A 1 205 ? -2.296 -6.749 -17.833 1.00 93.94 205 GLY A CA 1
ATOM 1642 C C . GLY A 1 205 ? -1.773 -8.093 -18.345 1.00 93.94 205 GLY A C 1
ATOM 1643 O O . GLY A 1 205 ? -1.465 -8.966 -17.543 1.00 93.94 205 GLY A O 1
ATOM 1644 N N . LYS A 1 206 ? -1.577 -8.231 -19.661 1.00 94.25 206 LYS A N 1
ATOM 1645 C CA . LYS A 1 206 ? -1.019 -9.443 -20.276 1.00 94.25 206 LYS A CA 1
ATOM 1646 C C . LYS A 1 206 ? 0.424 -9.715 -19.876 1.00 94.25 206 LYS A C 1
ATOM 1648 O O . LYS A 1 206 ? 0.795 -10.872 -19.712 1.00 94.25 206 LYS A O 1
ATOM 1653 N N . ILE A 1 207 ? 1.234 -8.671 -19.706 1.00 93.25 207 ILE A N 1
ATOM 1654 C CA . ILE A 1 207 ? 2.617 -8.816 -19.229 1.00 93.25 207 ILE A CA 1
ATOM 1655 C C . ILE A 1 207 ? 2.634 -9.357 -17.795 1.00 93.25 207 ILE A C 1
ATOM 1657 O O . ILE A 1 207 ? 3.444 -10.223 -17.480 1.00 93.25 207 ILE A O 1
ATOM 1661 N N . LEU A 1 208 ? 1.738 -8.862 -16.938 1.00 92.19 208 LEU A N 1
ATOM 1662 C CA . LEU A 1 208 ? 1.691 -9.245 -15.526 1.00 92.19 208 LEU A CA 1
ATOM 1663 C C . LEU A 1 208 ? 1.016 -10.599 -15.277 1.00 92.19 208 LEU A C 1
ATOM 1665 O O . LEU A 1 208 ? 1.458 -11.345 -14.408 1.00 92.19 208 LEU A O 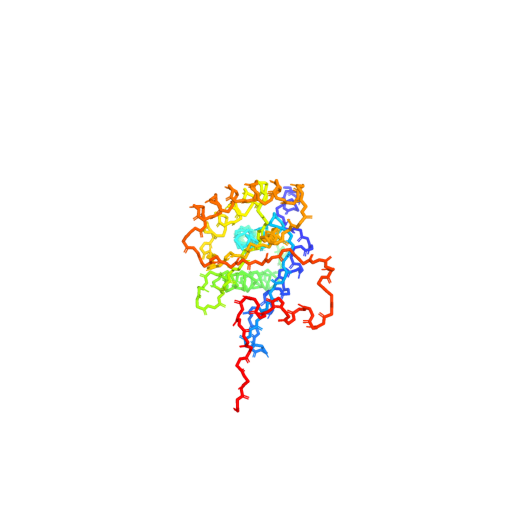1
ATOM 1669 N N . TYR A 1 209 ? -0.057 -10.899 -16.009 1.00 89.44 209 TYR A N 1
ATOM 1670 C CA . TYR A 1 209 ? -0.973 -11.998 -15.688 1.00 89.44 209 TYR A CA 1
ATOM 1671 C C . TYR A 1 209 ? -1.142 -13.019 -16.822 1.00 89.44 209 TYR A C 1
ATOM 1673 O O . TYR A 1 209 ? -1.824 -14.022 -16.638 1.00 89.44 209 TYR A O 1
ATOM 1681 N N . GLY A 1 210 ? -0.517 -12.796 -17.981 1.00 88.88 210 GLY A N 1
ATOM 1682 C CA . GLY A 1 210 ? -0.736 -13.606 -19.177 1.00 88.88 210 GLY A CA 1
ATOM 1683 C C . GLY A 1 210 ? -2.035 -13.258 -19.909 1.00 88.88 210 GLY A C 1
ATOM 1684 O O . GLY A 1 210 ? -2.710 -12.271 -19.612 1.00 88.88 210 GLY A O 1
ATOM 1685 N N . GLU A 1 211 ? -2.379 -14.053 -20.924 1.00 83.19 211 GLU A N 1
ATOM 1686 C CA . GLU A 1 211 ? -3.665 -13.894 -21.608 1.00 83.19 211 GLU A CA 1
ATOM 1687 C C . GLU A 1 211 ? -4.808 -14.208 -20.632 1.00 83.19 211 GLU A C 1
ATOM 1689 O O . GLU A 1 211 ? -4.736 -15.222 -19.935 1.00 83.19 211 GLU A O 1
ATOM 1694 N N . PRO A 1 212 ? -5.859 -13.370 -20.567 1.00 71.44 212 PRO A N 1
ATOM 1695 C CA . PRO A 1 212 ? -7.001 -13.662 -19.720 1.00 71.44 212 PRO A CA 1
ATOM 1696 C C . PRO A 1 212 ? -7.606 -14.994 -20.158 1.00 71.44 212 PRO A C 1
ATOM 1698 O O . PRO A 1 212 ? -7.955 -15.165 -21.331 1.00 71.44 212 PRO A O 1
ATOM 1701 N N . GLU A 1 213 ? -7.736 -15.933 -19.222 1.00 67.56 213 GLU A N 1
ATOM 1702 C CA . GLU A 1 213 ? -8.534 -17.126 -19.465 1.00 67.56 213 GLU A CA 1
ATOM 1703 C C . GLU A 1 213 ? -9.953 -16.661 -19.791 1.00 67.56 213 GLU A C 1
ATOM 1705 O O . GLU A 1 213 ? -10.617 -15.995 -18.993 1.00 67.56 213 GLU A O 1
ATOM 1710 N N . VAL A 1 214 ? -10.400 -16.941 -21.015 1.00 54.75 214 VAL A N 1
ATOM 1711 C CA . VAL A 1 214 ? -11.785 -16.689 -21.396 1.00 54.75 214 VAL A CA 1
ATOM 1712 C C . VAL A 1 214 ? -12.614 -17.645 -20.553 1.00 54.75 214 VAL A C 1
ATOM 1714 O O . VAL A 1 214 ? -12.603 -18.846 -20.812 1.00 54.75 214 VAL A O 1
ATOM 1717 N N . ALA A 1 215 ? -13.282 -17.122 -19.524 1.00 51.66 215 ALA A N 1
ATOM 1718 C CA . ALA A 1 215 ? -14.273 -17.878 -18.776 1.00 51.66 215 ALA A CA 1
ATOM 1719 C C . ALA A 1 215 ? -15.303 -18.418 -19.781 1.00 51.66 215 ALA A C 1
ATOM 1721 O O . ALA A 1 215 ? -16.017 -17.642 -20.421 1.00 51.66 215 ALA A O 1
ATOM 1722 N N . SER A 1 216 ? -15.286 -19.735 -19.987 1.00 37.09 216 SER A N 1
ATOM 1723 C CA . SER A 1 216 ? -16.248 -20.480 -20.803 1.00 37.09 216 SER A CA 1
ATOM 1724 C C . SER A 1 216 ? -17.607 -20.567 -20.135 1.00 37.09 216 SER A C 1
ATOM 1726 O O . SER A 1 216 ? -17.607 -20.809 -18.906 1.00 37.09 216 SER A O 1
#

Sequence (216 aa):
DQMEMATMAPGIDETAAFDKFLQYMTTDEYDIVVFDTAPTGHTLRLLSFPEMMDSWVGKMIKVRRQIGSMAKAFKNIMPFMGDEEEEDRALEDMEATKKQIRAARDVMADPERTSFKMVVIPEEMSIYESERAMEALEKNNMHADGVIVNQIQPEEADCDFCRARRQIQQKRMESIRQKFGGQLVAEIPLFREEVKGTDKLREVGKILYGEPEVAS

Secondary structure (DSSP, 8-state):
-HHHHHHHSPPHHHHHHHHHHHHHHH-SS-S-----PPSHHHHHHHHHHHHHHHHHHHHHHHHHHHHHHHHHHHTTT-TTS--HHHHHHHHHHHHHHHHHHHHHHHHHH-TTT--EEEEE-SSHHHHHHHHHHHHHHHHTT--EEEEEEEEEPPS----HHHHHHHHHHHHHHHHHHHHSTTSEEEEEEPPSS---SHHHHHHHHHHHH-SPP---

Radius of gyration: 24.57 Å; chains: 1; bounding box: 52×43×76 Å

pLDDT: mean 83.52, std 13.04, range [31.11, 97.31]